Protein AF-A0A662VHN7-F1 (afdb_monomer)

Sequence (216 aa):
MPGHKLVLVGGIVLLIVSLVLYVYLSYIDLPYKDVPDDMVSWFHLHVIDYLRSGGDPHNDTYLRLIDGRNLYLSPILIDLVVLTLNVSPWYLVLFMGIMYILLVFVSTFFVSRNWIVAGLASVLFSTTPAFIYWFKYNVFGAYIGQALWLALFIIMGIGFSRKNNILVIVSALVFSVLWIMWPGSWILMVLYSIYLSALCYKGTIFKEALIAGTLL

Solvent-accessible surface area (backbone atoms only — not comparable to full-atom values): 11353 Å² total; per-residue (Å²): 122,74,66,64,53,53,41,46,51,50,8,52,52,32,40,52,50,16,53,52,48,30,49,39,55,25,66,66,67,47,88,63,72,85,58,80,87,43,78,60,27,52,52,40,52,48,54,40,54,41,51,73,72,68,50,54,58,71,50,32,41,88,84,27,77,86,82,32,36,48,47,82,82,46,55,45,54,60,40,51,48,31,60,74,68,69,52,62,63,60,59,51,28,49,50,35,43,53,50,29,45,53,41,48,26,53,53,39,26,72,73,69,74,32,44,46,61,9,9,51,52,19,34,56,50,41,67,30,66,71,53,34,61,59,36,17,64,75,40,42,52,38,71,52,54,56,38,53,56,51,52,32,53,50,40,31,52,52,12,55,77,67,70,32,61,67,37,32,52,51,23,32,52,51,46,53,52,40,40,53,25,24,74,77,48,58,57,55,50,53,56,48,52,53,51,51,50,52,28,54,76,69,70,66,66,53,71,57,58,54,52,41,70,75,62,97

Radius of gyration: 20.13 Å; Cα contacts (8 Å, |Δi|>4): 268; chains: 1; bounding box: 51×41×57 Å

pLDDT: mean 89.71, std 9.25, range [50.06, 98.19]

Structure (mmCIF, N/CA/C/O backbone):
data_AF-A0A662VHN7-F1
#
_entry.id   AF-A0A662VHN7-F1
#
loop_
_atom_site.group_PDB
_atom_site.id
_atom_site.type_symbol
_atom_site.label_atom_id
_atom_site.label_alt_id
_atom_site.label_comp_id
_atom_site.label_asym_id
_atom_site.label_entity_id
_atom_site.label_seq_id
_atom_site.pdbx_PDB_ins_code
_atom_site.Cartn_x
_atom_site.Cartn_y
_atom_site.Cartn_z
_atom_site.occupancy
_atom_site.B_iso_or_equiv
_atom_site.auth_seq_id
_atom_site.auth_comp_id
_atom_site.auth_asym_id
_atom_site.auth_atom_id
_atom_site.pdbx_PDB_model_num
ATOM 1 N N . MET A 1 1 ? -8.898 22.851 27.906 1.00 50.47 1 MET A N 1
ATOM 2 C CA . MET A 1 1 ? -8.059 21.895 28.663 1.00 50.47 1 MET A CA 1
ATOM 3 C C . MET A 1 1 ? -6.692 21.753 27.986 1.00 50.47 1 MET A C 1
ATOM 5 O O . MET A 1 1 ? -6.655 21.330 26.835 1.00 50.47 1 MET A O 1
ATOM 9 N N . PRO A 1 2 ? -5.586 22.148 28.638 1.00 58.00 2 PRO A N 1
ATOM 10 C CA . PRO A 1 2 ? -4.237 22.167 28.048 1.00 58.00 2 PRO A CA 1
ATOM 11 C C . PRO A 1 2 ? -3.633 20.773 27.767 1.00 58.00 2 PRO A C 1
ATOM 13 O O . PRO A 1 2 ? -2.854 20.636 26.828 1.00 58.00 2 PRO A O 1
ATOM 16 N N . GLY A 1 3 ? -4.053 19.722 28.486 1.00 65.44 3 GLY A N 1
ATOM 17 C CA . GLY A 1 3 ? -3.526 18.356 28.312 1.00 65.44 3 GLY A CA 1
ATOM 18 C C . GLY A 1 3 ? -3.811 17.722 26.943 1.00 65.44 3 GLY A C 1
ATOM 19 O O . GLY A 1 3 ? -2.937 17.085 26.365 1.00 65.44 3 GLY A O 1
ATOM 20 N N . HIS A 1 4 ? -4.988 17.971 26.357 1.00 75.12 4 HIS A N 1
ATOM 21 C CA . HIS A 1 4 ? -5.322 17.457 25.020 1.00 75.12 4 HIS A CA 1
ATOM 22 C C . HIS A 1 4 ? -4.441 18.051 23.913 1.00 75.12 4 HIS A C 1
ATOM 24 O O . HIS A 1 4 ? -4.115 17.359 22.950 1.00 75.12 4 HIS A O 1
ATOM 30 N N . LYS A 1 5 ? -4.035 19.320 24.056 1.00 82.00 5 LYS A N 1
ATOM 31 C CA . LYS A 1 5 ? -3.156 19.981 23.085 1.00 82.00 5 LYS A CA 1
ATOM 32 C C . LYS A 1 5 ? -1.747 19.393 23.127 1.00 82.00 5 LYS A C 1
ATOM 34 O O . LYS A 1 5 ? -1.177 19.147 22.074 1.00 82.00 5 LYS A O 1
ATOM 39 N N . LEU A 1 6 ? -1.221 19.109 24.319 1.00 85.12 6 LEU A N 1
ATOM 40 C CA . LEU A 1 6 ? 0.097 18.487 24.484 1.00 85.12 6 LEU A CA 1
ATOM 41 C C . LEU A 1 6 ? 0.148 17.074 23.889 1.00 85.12 6 LEU A C 1
ATOM 43 O O . LEU A 1 6 ? 1.096 16.749 23.181 1.00 85.12 6 LEU A O 1
ATOM 47 N N . VAL A 1 7 ? -0.891 16.262 24.112 1.00 89.56 7 VAL A N 1
ATOM 48 C CA . VAL A 1 7 ? -0.985 14.900 23.552 1.00 89.56 7 VAL A CA 1
ATOM 49 C C . VAL A 1 7 ? -1.039 14.927 22.023 1.00 89.56 7 VAL A C 1
ATOM 51 O O . VAL A 1 7 ? -0.338 14.153 21.373 1.00 89.56 7 VAL A O 1
ATOM 54 N N . LEU A 1 8 ? -1.824 15.841 21.446 1.00 92.19 8 LEU A N 1
ATOM 55 C CA . LEU A 1 8 ? -1.883 16.045 19.998 1.00 92.19 8 LEU A CA 1
ATOM 56 C C . LEU A 1 8 ? -0.517 16.457 19.434 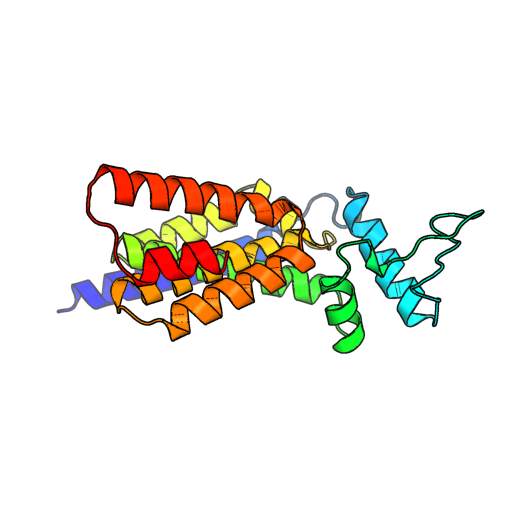1.00 92.19 8 LEU A C 1
ATOM 58 O O . LEU A 1 8 ? -0.015 15.807 18.521 1.00 92.19 8 LEU A O 1
ATOM 62 N N . VAL A 1 9 ? 0.089 17.513 19.987 1.00 94.12 9 VAL A N 1
ATOM 63 C CA . VAL A 1 9 ? 1.382 18.036 19.518 1.00 94.12 9 VAL A CA 1
ATOM 64 C C . VAL A 1 9 ? 2.461 16.961 19.616 1.00 94.12 9 VAL A C 1
ATOM 66 O O . VAL A 1 9 ? 3.170 16.735 18.642 1.00 94.12 9 VAL A O 1
ATOM 69 N N . GLY A 1 10 ? 2.539 16.244 20.741 1.00 93.62 10 GLY A N 1
ATOM 70 C CA . GLY A 1 10 ? 3.488 15.146 20.921 1.00 93.62 10 GLY A CA 1
ATOM 71 C C . GLY A 1 10 ? 3.320 14.041 19.875 1.00 93.62 10 GLY A C 1
ATOM 72 O O . GLY A 1 10 ? 4.304 13.602 19.286 1.00 93.62 10 GLY A O 1
ATOM 73 N N . GLY A 1 11 ? 2.081 13.640 19.578 1.00 94.75 11 GLY A N 1
ATOM 74 C CA . GLY A 1 11 ? 1.801 12.652 18.534 1.00 94.75 11 GLY A CA 1
ATOM 75 C C . GLY A 1 11 ? 2.229 13.100 17.134 1.00 94.75 11 GLY A C 1
ATOM 76 O O . GLY A 1 11 ? 2.841 12.325 16.404 1.00 94.75 11 GLY A O 1
ATOM 77 N N . ILE A 1 12 ? 1.961 14.358 16.770 1.00 96.62 12 ILE A N 1
ATOM 78 C CA . ILE A 1 12 ? 2.369 14.918 15.472 1.00 96.62 12 ILE A CA 1
ATOM 79 C C . ILE A 1 12 ? 3.892 15.045 15.368 1.00 96.62 12 ILE A C 1
ATOM 81 O O . ILE A 1 12 ? 4.457 14.714 14.329 1.00 96.62 12 ILE A O 1
ATOM 85 N N . VAL A 1 13 ? 4.572 15.466 16.437 1.00 97.75 13 VAL A N 1
ATOM 86 C CA . VAL A 1 13 ? 6.042 15.512 16.468 1.00 97.75 13 VAL A CA 1
ATOM 87 C C . VAL A 1 13 ? 6.626 14.119 16.233 1.00 97.75 13 VAL A C 1
ATOM 89 O O . VAL A 1 13 ? 7.518 13.971 15.404 1.00 97.75 13 VAL A O 1
ATOM 92 N N . LEU A 1 14 ? 6.087 13.085 16.885 1.00 97.94 14 LEU A N 1
ATOM 93 C CA . LEU A 1 14 ? 6.521 11.701 16.673 1.00 97.94 14 LEU A CA 1
ATOM 94 C C . LEU A 1 14 ? 6.266 11.212 15.240 1.00 97.94 14 LEU A C 1
ATOM 96 O O . LEU A 1 14 ? 7.105 10.510 14.683 1.00 97.94 14 LEU A O 1
ATOM 100 N N . LEU A 1 15 ? 5.152 11.610 14.618 1.00 98.19 15 LEU A N 1
ATOM 101 C CA . LEU A 1 15 ? 4.895 11.314 13.207 1.00 98.19 15 LEU A CA 1
ATOM 102 C C . LEU A 1 15 ? 5.944 11.960 12.292 1.00 98.19 15 LEU A C 1
ATOM 104 O O . LEU A 1 15 ? 6.471 11.299 11.401 1.00 98.19 15 LEU A O 1
ATOM 108 N N . ILE A 1 16 ? 6.288 13.229 12.526 1.00 98.06 16 ILE A N 1
ATOM 109 C CA . ILE A 1 16 ? 7.336 13.918 11.761 1.00 98.06 16 ILE A CA 1
ATOM 110 C C . ILE A 1 16 ? 8.681 13.207 11.948 1.00 98.06 16 ILE A C 1
ATOM 112 O O . ILE A 1 16 ? 9.368 12.940 10.966 1.00 98.06 16 ILE A O 1
ATOM 116 N N . VAL A 1 17 ? 9.031 12.839 13.185 1.00 97.94 17 VAL A N 1
ATOM 117 C CA . VAL A 1 17 ? 10.248 12.067 13.484 1.00 97.94 17 VAL A CA 1
ATOM 118 C C . VAL A 1 17 ? 10.257 10.737 12.728 1.00 97.94 17 VAL A C 1
ATOM 120 O O . VAL A 1 17 ? 11.274 10.396 12.136 1.00 97.94 17 VAL A O 1
ATOM 123 N N . SER A 1 18 ? 9.137 10.014 12.686 1.00 97.88 18 SER A N 1
ATOM 124 C CA . SER A 1 18 ? 9.005 8.762 11.930 1.00 97.88 18 SER A CA 1
ATOM 125 C C . SER A 1 18 ? 9.272 8.948 10.432 1.00 97.88 18 SER A C 1
ATOM 127 O O . SER A 1 18 ? 10.039 8.187 9.844 1.00 97.88 18 SER A O 1
ATOM 129 N N . LEU A 1 19 ? 8.708 9.994 9.819 1.00 97.88 19 LEU A N 1
ATOM 130 C CA . LEU A 1 19 ? 8.947 10.305 8.407 1.00 97.88 19 LEU A CA 1
ATOM 131 C C . LEU A 1 19 ? 10.416 10.659 8.141 1.00 97.88 19 LEU A C 1
ATOM 133 O O . LEU A 1 19 ? 10.996 10.178 7.169 1.00 97.88 19 LEU A O 1
ATOM 137 N N . VAL A 1 20 ? 11.030 11.460 9.016 1.00 97.00 20 VAL A N 1
ATOM 138 C CA . VAL A 1 20 ? 12.452 11.822 8.914 1.00 97.00 20 VAL A CA 1
ATOM 139 C C . VAL A 1 20 ? 13.342 10.589 9.066 1.00 97.00 20 VAL A C 1
ATOM 141 O O . VAL A 1 20 ? 14.256 10.408 8.265 1.00 97.00 20 VAL A O 1
ATOM 144 N N . LEU A 1 21 ? 13.063 9.719 10.042 1.00 95.19 21 LEU A N 1
ATOM 145 C CA . LEU A 1 21 ? 13.797 8.469 10.246 1.00 95.19 21 LEU A CA 1
ATOM 146 C C . LEU A 1 21 ? 13.686 7.547 9.036 1.00 95.19 21 LEU A C 1
ATOM 148 O O . LEU A 1 21 ? 14.702 7.027 8.588 1.00 95.19 21 LEU A O 1
ATOM 152 N N . TYR A 1 22 ? 12.488 7.381 8.473 1.00 95.31 22 TYR A N 1
ATOM 153 C CA . TYR A 1 22 ? 12.298 6.592 7.258 1.00 95.31 22 TYR A CA 1
ATOM 154 C C . TYR A 1 22 ? 13.156 7.117 6.105 1.00 95.31 22 TYR A C 1
ATOM 156 O O . TYR A 1 22 ? 13.899 6.340 5.507 1.00 95.31 22 TYR A O 1
ATOM 164 N N . VAL A 1 23 ? 13.101 8.422 5.818 1.00 94.19 23 VAL A N 1
ATOM 165 C CA . VAL A 1 23 ? 13.902 9.029 4.744 1.00 94.19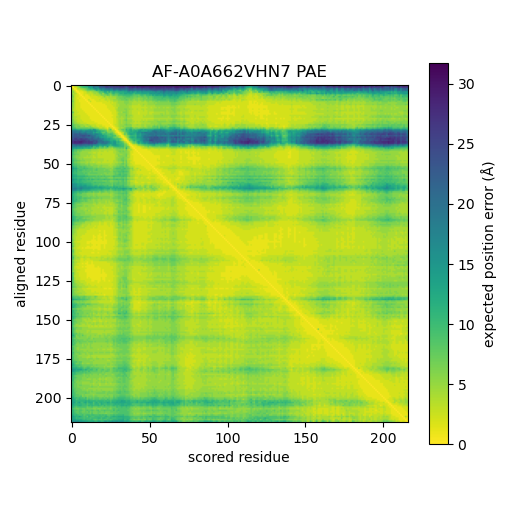 23 VAL A CA 1
ATOM 166 C C . VAL A 1 23 ? 15.394 8.862 5.024 1.00 94.19 23 VAL A C 1
ATOM 168 O O . VAL A 1 23 ? 16.152 8.495 4.130 1.00 94.19 23 VAL A O 1
ATOM 171 N N . TYR A 1 24 ? 15.823 9.078 6.266 1.00 92.62 24 TYR A N 1
ATOM 172 C CA . TYR A 1 24 ? 17.219 8.919 6.646 1.00 92.62 24 TYR A CA 1
ATOM 173 C C . TYR A 1 24 ? 17.700 7.477 6.433 1.00 92.62 24 TYR A C 1
ATOM 175 O O . TYR A 1 24 ? 18.645 7.253 5.683 1.00 92.62 24 TYR A O 1
ATOM 183 N N . LEU A 1 25 ? 17.004 6.494 7.002 1.00 89.69 25 LEU A N 1
ATOM 184 C CA . LEU A 1 25 ? 17.399 5.083 6.952 1.00 89.69 25 LEU A CA 1
ATOM 185 C C . LEU A 1 25 ? 17.227 4.455 5.562 1.00 89.69 25 LEU A C 1
ATOM 187 O O . LEU A 1 25 ? 17.998 3.584 5.184 1.00 89.69 25 LEU A O 1
ATOM 191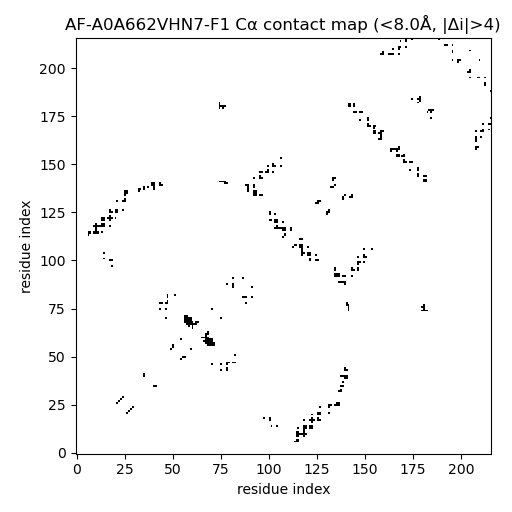 N N . SER A 1 26 ? 16.229 4.892 4.792 1.00 86.69 26 SER A N 1
ATOM 192 C CA . SER A 1 26 ? 15.845 4.257 3.520 1.00 86.69 26 SER A CA 1
ATOM 193 C C . SER A 1 26 ? 16.357 5.002 2.285 1.00 86.69 26 SER A C 1
ATOM 195 O O . SER A 1 26 ? 16.152 4.528 1.168 1.00 86.69 26 SER A O 1
ATOM 197 N N . TYR A 1 27 ? 16.996 6.169 2.450 1.00 84.75 27 TYR A N 1
ATOM 198 C CA . TYR A 1 27 ? 17.521 6.968 1.332 1.00 84.75 27 TYR A CA 1
ATOM 199 C C . TYR A 1 27 ? 18.853 7.670 1.617 1.00 84.75 27 TYR A C 1
ATOM 201 O O . TYR A 1 27 ? 19.541 8.027 0.661 1.00 84.75 27 TYR A O 1
ATOM 209 N N . ILE A 1 28 ? 19.257 7.889 2.872 1.00 83.31 28 ILE A N 1
ATOM 210 C CA . ILE A 1 28 ? 20.511 8.591 3.202 1.00 83.31 28 ILE A CA 1
ATOM 211 C C . ILE A 1 28 ? 21.569 7.589 3.673 1.00 83.31 28 ILE A C 1
ATOM 213 O O . ILE A 1 28 ? 22.592 7.454 3.004 1.00 83.31 28 ILE A O 1
ATOM 217 N N . ASP A 1 29 ? 21.281 6.852 4.742 1.00 79.81 29 ASP A N 1
ATOM 218 C CA . ASP A 1 29 ? 22.186 5.941 5.453 1.00 79.81 29 ASP A CA 1
ATOM 219 C C . ASP A 1 29 ? 21.996 4.479 5.018 1.00 79.81 29 ASP A C 1
ATOM 221 O O . ASP A 1 29 ? 21.768 3.575 5.818 1.00 79.81 29 ASP A O 1
ATOM 225 N N . LEU A 1 30 ? 22.023 4.258 3.702 1.00 68.38 30 LEU A N 1
ATOM 226 C CA . LEU A 1 30 ? 21.906 2.929 3.111 1.00 68.38 30 LEU A CA 1
ATOM 227 C C . LEU A 1 30 ? 23.290 2.367 2.798 1.00 68.38 30 LEU A C 1
ATOM 229 O O . LEU A 1 30 ? 23.896 2.786 1.803 1.00 68.38 30 LEU A O 1
ATOM 233 N N . PRO A 1 31 ? 23.784 1.385 3.571 1.00 55.19 31 PRO A N 1
ATOM 234 C CA . PRO A 1 31 ? 24.877 0.565 3.086 1.00 55.19 31 PRO A CA 1
ATOM 235 C C . PRO A 1 31 ? 24.395 -0.143 1.809 1.00 55.19 31 PRO A C 1
ATOM 237 O O . PRO A 1 31 ? 23.306 -0.717 1.784 1.00 55.19 31 PRO A O 1
ATOM 240 N N . TYR A 1 32 ? 25.194 -0.073 0.739 1.00 56.34 32 TYR A N 1
ATOM 241 C CA . TYR A 1 32 ? 24.921 -0.711 -0.560 1.00 56.34 32 TYR A CA 1
ATOM 242 C C . TYR A 1 32 ? 23.779 -0.101 -1.398 1.00 56.34 32 TYR A C 1
ATOM 244 O O . TYR A 1 32 ? 23.038 -0.830 -2.057 1.00 56.34 32 TYR A O 1
ATOM 252 N N . LYS A 1 33 ? 23.676 1.238 -1.456 1.00 58.62 33 LYS A N 1
ATOM 253 C CA . LYS A 1 33 ? 22.800 1.956 -2.417 1.00 58.62 33 LYS A CA 1
ATOM 254 C C . LYS A 1 33 ? 22.891 1.453 -3.865 1.00 58.62 33 LYS A C 1
ATOM 256 O O . LYS A 1 33 ? 21.908 1.548 -4.597 1.00 58.62 33 LYS A O 1
ATOM 261 N N . ASP A 1 34 ? 24.043 0.910 -4.248 1.00 53.56 34 ASP A N 1
ATOM 262 C CA . ASP A 1 34 ? 24.357 0.521 -5.624 1.00 53.56 34 ASP A CA 1
ATOM 263 C C . ASP A 1 34 ? 24.235 -0.989 -5.890 1.00 53.56 34 ASP A C 1
ATOM 265 O O . ASP A 1 34 ? 24.567 -1.439 -6.984 1.00 53.56 34 ASP A O 1
ATOM 269 N N . VAL A 1 35 ? 23.766 -1.787 -4.921 1.00 51.34 35 VAL A N 1
ATOM 270 C CA . VAL A 1 35 ? 23.542 -3.230 -5.116 1.00 51.34 35 VAL A CA 1
ATOM 271 C C . VAL A 1 35 ? 22.043 -3.478 -5.324 1.00 51.34 35 VAL A C 1
ATOM 273 O O . VAL A 1 35 ? 21.287 -3.466 -4.346 1.00 51.34 35 VAL A O 1
ATOM 276 N N . PRO A 1 36 ? 21.576 -3.670 -6.575 1.00 52.09 36 PRO A N 1
ATOM 277 C CA . PRO A 1 36 ? 20.221 -4.132 -6.849 1.00 52.09 36 PRO A CA 1
ATOM 278 C C . PRO A 1 36 ? 20.110 -5.596 -6.412 1.00 52.09 36 PRO A C 1
ATOM 280 O O . PRO A 1 36 ? 20.385 -6.516 -7.174 1.00 52.09 36 PRO A O 1
ATOM 283 N N . ASP A 1 37 ? 19.755 -5.806 -5.150 1.00 50.06 37 ASP A N 1
ATOM 284 C CA . ASP A 1 37 ? 19.722 -7.131 -4.520 1.00 50.06 37 ASP A CA 1
ATOM 285 C C . ASP A 1 37 ? 18.378 -7.857 -4.717 1.00 50.06 37 ASP A C 1
ATOM 287 O O . ASP A 1 37 ? 18.007 -8.717 -3.923 1.00 50.06 37 ASP A O 1
ATOM 291 N N . ASP A 1 38 ? 17.597 -7.490 -5.741 1.00 60.78 38 ASP A N 1
ATOM 292 C CA . ASP A 1 38 ? 16.313 -8.146 -5.977 1.00 60.78 38 ASP A CA 1
ATOM 293 C C . ASP A 1 38 ? 16.007 -8.364 -7.465 1.00 60.78 38 ASP A C 1
ATOM 295 O O . ASP A 1 38 ? 15.837 -7.426 -8.253 1.00 60.78 38 ASP A O 1
ATOM 299 N N . MET A 1 39 ? 15.875 -9.646 -7.828 1.00 63.78 39 MET A N 1
ATOM 300 C CA . MET A 1 39 ? 15.374 -10.111 -9.125 1.00 63.78 39 MET A CA 1
ATOM 301 C C . MET A 1 39 ? 14.013 -9.489 -9.469 1.00 63.78 39 MET A C 1
ATOM 303 O O . MET A 1 39 ? 13.697 -9.303 -10.646 1.00 63.78 39 MET A O 1
ATOM 307 N N . VAL A 1 40 ? 13.210 -9.144 -8.455 1.00 70.44 40 VAL A N 1
ATOM 308 C CA . VAL A 1 40 ? 11.896 -8.519 -8.635 1.00 70.44 40 VAL A CA 1
ATOM 309 C C . VAL A 1 40 ? 12.032 -7.100 -9.184 1.00 70.44 40 VAL A C 1
ATOM 311 O O . VAL A 1 40 ? 11.358 -6.760 -10.156 1.00 70.44 40 VAL A O 1
ATOM 314 N N . SER A 1 41 ? 12.937 -6.288 -8.629 1.00 86.62 41 SER A N 1
ATOM 315 C CA . SER A 1 41 ? 13.149 -4.915 -9.110 1.00 86.62 41 SER A CA 1
ATOM 316 C C . SER A 1 41 ? 13.671 -4.880 -10.537 1.00 86.62 41 SER A C 1
ATOM 318 O O . SER A 1 41 ? 13.212 -4.068 -11.339 1.00 86.62 41 SER A O 1
ATOM 320 N N . TRP A 1 42 ? 14.563 -5.807 -10.889 1.00 89.00 42 TRP A N 1
ATOM 321 C CA . TRP A 1 42 ? 15.049 -5.934 -12.259 1.00 89.00 42 TRP A CA 1
ATOM 322 C C . TRP A 1 42 ? 13.915 -6.183 -13.262 1.00 89.00 42 TRP A C 1
ATOM 324 O O . TRP A 1 42 ? 13.853 -5.501 -14.281 1.00 89.00 42 TRP A O 1
ATOM 334 N N . PHE A 1 43 ? 12.994 -7.108 -12.963 1.00 91.50 43 PHE A N 1
ATOM 335 C CA . PHE A 1 43 ? 11.875 -7.413 -13.859 1.00 91.50 43 PHE A CA 1
ATOM 336 C C . PHE A 1 43 ? 11.006 -6.178 -14.120 1.00 91.50 43 PHE A C 1
ATOM 338 O O . PHE A 1 43 ? 10.698 -5.874 -15.270 1.00 91.50 43 PHE A O 1
ATOM 345 N N . HIS A 1 44 ? 10.641 -5.444 -13.070 1.00 93.19 44 HIS A N 1
ATOM 346 C CA . HIS A 1 44 ? 9.787 -4.265 -13.202 1.00 93.19 44 HIS A CA 1
ATOM 347 C C . HIS A 1 44 ? 10.485 -3.107 -13.930 1.00 93.19 44 HIS A C 1
ATOM 349 O O . HIS A 1 44 ? 9.870 -2.439 -14.760 1.00 93.19 44 HIS A O 1
ATOM 355 N N . LEU A 1 45 ? 11.783 -2.897 -13.688 1.00 92.56 45 LEU A N 1
ATOM 356 C CA . LEU A 1 45 ? 12.574 -1.926 -14.451 1.00 92.56 45 LEU A CA 1
ATOM 357 C C . LEU A 1 45 ? 12.681 -2.318 -15.930 1.00 92.56 45 LEU A C 1
ATOM 359 O O . LEU A 1 45 ? 12.480 -1.469 -16.794 1.00 92.56 45 LEU A O 1
ATOM 363 N N . HIS A 1 46 ? 12.909 -3.603 -16.223 1.00 93.50 46 HIS A N 1
ATOM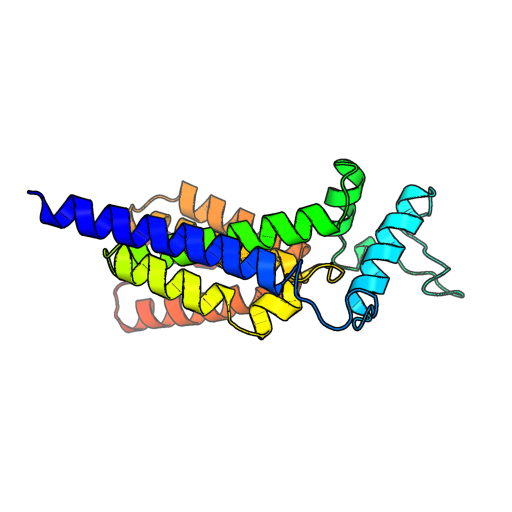 364 C CA . HIS A 1 46 ? 12.912 -4.128 -17.590 1.00 93.50 46 HIS A CA 1
ATOM 365 C C . HIS A 1 46 ? 11.580 -3.862 -18.294 1.00 93.50 46 HIS A C 1
ATOM 367 O O . HIS A 1 46 ? 11.582 -3.333 -19.398 1.00 93.50 46 HIS A O 1
ATOM 373 N N . VAL A 1 47 ? 10.441 -4.153 -17.654 1.00 94.69 47 VAL A N 1
ATOM 374 C CA . VAL A 1 47 ? 9.107 -3.876 -18.220 1.00 94.69 47 VAL A CA 1
ATOM 375 C C . VAL A 1 47 ? 8.946 -2.392 -18.555 1.00 94.69 47 VAL A C 1
ATOM 377 O O . VAL A 1 47 ? 8.466 -2.057 -19.639 1.00 94.69 47 VAL A O 1
ATOM 380 N N . ILE A 1 48 ? 9.366 -1.498 -17.657 1.00 94.88 48 ILE A N 1
ATOM 381 C CA . ILE A 1 48 ? 9.306 -0.050 -17.887 1.00 94.88 48 ILE A CA 1
ATOM 382 C C . ILE A 1 48 ? 10.157 0.334 -19.102 1.00 94.88 48 ILE A C 1
ATOM 384 O O . ILE A 1 48 ? 9.661 0.994 -20.014 1.00 94.88 48 ILE A O 1
ATOM 388 N N . ASP A 1 49 ? 11.417 -0.084 -19.158 1.00 94.25 49 ASP A N 1
ATOM 389 C CA . ASP A 1 49 ? 12.321 0.309 -20.242 1.00 94.25 49 ASP A CA 1
ATOM 390 C C . ASP A 1 49 ? 11.935 -0.327 -21.588 1.00 94.25 49 ASP A C 1
ATOM 392 O O . ASP A 1 49 ? 11.974 0.333 -22.633 1.00 94.25 49 ASP A O 1
ATOM 396 N N . TYR A 1 50 ? 11.475 -1.578 -21.568 1.00 95.50 50 TYR A N 1
ATOM 397 C CA . TYR A 1 50 ? 10.982 -2.296 -22.739 1.00 95.50 50 TYR A CA 1
ATOM 398 C C . TYR A 1 50 ? 9.746 -1.619 -23.343 1.00 95.50 50 TYR A C 1
ATOM 400 O O . TYR A 1 50 ? 9.715 -1.325 -24.536 1.00 95.50 50 TYR A O 1
ATOM 408 N N . LEU A 1 51 ? 8.746 -1.279 -22.528 1.00 95.25 51 LEU A N 1
ATOM 409 C CA . LEU A 1 51 ? 7.544 -0.607 -23.028 1.00 95.25 51 LEU A CA 1
ATOM 410 C C . LEU A 1 51 ? 7.817 0.847 -23.425 1.00 95.25 51 LEU A C 1
ATOM 412 O O . LEU A 1 51 ? 7.272 1.326 -24.418 1.00 95.25 51 LEU A O 1
ATOM 416 N N . ARG A 1 52 ? 8.702 1.550 -22.707 1.00 94.81 52 ARG A N 1
ATOM 417 C CA . ARG A 1 52 ? 9.120 2.915 -23.066 1.00 94.81 52 ARG A CA 1
ATOM 418 C C . ARG A 1 52 ? 9.841 2.963 -24.415 1.00 94.81 52 ARG A C 1
ATOM 420 O O . ARG A 1 52 ? 9.712 3.953 -25.129 1.00 94.81 52 ARG A O 1
ATOM 427 N N . SER A 1 53 ? 10.577 1.911 -24.766 1.00 94.06 53 SER A N 1
ATOM 428 C CA . SER A 1 53 ? 11.257 1.782 -26.062 1.00 94.06 53 SER A CA 1
ATOM 429 C C . SER A 1 53 ? 10.352 1.281 -27.197 1.00 94.06 53 SER A C 1
ATOM 431 O O . SER A 1 53 ? 10.822 1.137 -28.324 1.00 94.06 53 SER A O 1
ATOM 433 N N . GLY A 1 54 ? 9.053 1.080 -26.942 1.00 93.81 54 GLY A N 1
ATOM 434 C CA . GLY A 1 54 ? 8.081 0.643 -27.947 1.00 93.81 54 GLY A CA 1
ATOM 435 C C . GLY A 1 54 ? 8.002 -0.875 -28.129 1.00 93.81 54 GLY A C 1
ATOM 436 O O . GLY A 1 54 ? 7.550 -1.332 -29.177 1.00 93.81 54 GLY A O 1
ATOM 437 N N . GLY A 1 55 ? 8.452 -1.652 -27.139 1.00 93.19 55 GLY A N 1
ATOM 438 C CA . GLY A 1 55 ? 8.319 -3.107 -27.121 1.00 93.19 55 GLY A CA 1
ATOM 439 C C . GLY A 1 55 ? 6.861 -3.583 -27.124 1.00 93.19 55 GLY A C 1
ATOM 440 O O . GLY A 1 55 ? 5.963 -2.886 -26.649 1.00 93.19 55 GLY A O 1
ATOM 441 N N . ASP A 1 56 ? 6.627 -4.787 -27.651 1.00 93.19 56 ASP A N 1
ATOM 442 C CA . ASP A 1 56 ? 5.298 -5.399 -27.713 1.00 93.19 56 ASP A CA 1
ATOM 443 C C . ASP A 1 56 ? 4.951 -6.073 -26.371 1.00 93.19 56 ASP A C 1
ATOM 445 O O . ASP A 1 56 ? 5.539 -7.106 -26.034 1.00 93.19 56 ASP A O 1
ATOM 449 N N . PRO A 1 57 ? 3.976 -5.556 -25.596 1.00 92.44 57 PRO A N 1
ATOM 450 C CA . PRO A 1 57 ? 3.606 -6.136 -24.306 1.00 92.44 57 PRO A CA 1
ATOM 451 C C . PRO A 1 57 ? 3.054 -7.565 -24.407 1.00 92.44 57 PRO A C 1
ATOM 453 O O . PRO A 1 57 ? 3.012 -8.273 -23.398 1.00 92.44 57 PRO A O 1
ATOM 456 N N . HIS A 1 58 ? 2.617 -8.010 -25.587 1.00 94.12 58 HIS A N 1
ATOM 457 C CA . HIS A 1 58 ? 2.101 -9.359 -25.790 1.00 94.12 58 HIS A CA 1
ATOM 458 C C . HIS A 1 58 ? 3.200 -10.394 -26.043 1.00 94.12 58 HIS A C 1
ATOM 460 O O . HIS A 1 58 ? 2.939 -11.585 -25.861 1.00 94.12 58 HIS A O 1
ATOM 466 N N . ASN A 1 59 ? 4.403 -9.964 -26.432 1.00 93.31 59 ASN A N 1
ATOM 467 C CA . ASN A 1 59 ? 5.440 -10.850 -26.946 1.00 93.31 59 ASN A CA 1
ATOM 468 C C . ASN A 1 59 ? 6.861 -10.355 -26.618 1.00 93.31 59 ASN A C 1
ATOM 470 O O . ASN A 1 59 ? 7.664 -10.064 -27.506 1.00 93.31 59 ASN A O 1
ATOM 474 N N . ASP A 1 60 ? 7.196 -10.284 -25.329 1.00 92.94 60 ASP A N 1
ATOM 475 C CA . ASP A 1 60 ? 8.546 -9.927 -24.896 1.00 92.94 60 ASP A CA 1
ATOM 476 C C . ASP A 1 60 ? 9.520 -11.103 -25.090 1.00 92.94 60 ASP A C 1
ATOM 478 O O . ASP A 1 60 ? 9.590 -12.035 -24.279 1.00 92.94 60 ASP A O 1
ATOM 482 N N . THR A 1 61 ? 10.295 -11.045 -26.172 1.00 90.81 61 THR A N 1
ATOM 483 C CA . THR A 1 61 ? 11.300 -12.057 -26.513 1.00 90.81 61 THR A CA 1
ATOM 484 C C . THR A 1 61 ? 12.607 -11.930 -25.727 1.00 90.81 61 THR A C 1
ATOM 486 O O . THR A 1 61 ? 13.415 -12.858 -25.751 1.00 90.81 61 THR A O 1
ATOM 489 N N . TYR A 1 62 ? 12.837 -10.821 -25.012 1.00 90.19 62 TYR A N 1
ATOM 490 C CA . TYR A 1 62 ? 14.011 -10.663 -24.143 1.00 90.19 62 TYR A CA 1
ATOM 491 C C . TYR A 1 62 ? 13.879 -11.508 -22.878 1.00 90.19 62 TYR A C 1
ATOM 493 O O . TYR A 1 62 ? 14.866 -12.058 -22.393 1.00 90.19 62 TYR A O 1
ATOM 501 N N . LEU A 1 63 ? 12.654 -11.652 -22.367 1.00 88.75 63 LEU A N 1
ATOM 502 C CA . LEU A 1 63 ? 12.367 -12.523 -21.228 1.00 88.75 63 LEU A CA 1
ATOM 503 C C . LEU A 1 63 ? 12.191 -13.992 -21.629 1.00 88.75 63 LEU A C 1
ATOM 505 O O . LEU A 1 63 ? 12.451 -14.875 -20.810 1.00 88.75 63 LEU A O 1
ATOM 509 N N . ARG A 1 64 ? 11.736 -14.266 -22.860 1.00 88.88 64 ARG A N 1
ATOM 510 C CA . ARG A 1 64 ? 11.584 -15.623 -23.411 1.00 88.88 64 ARG A CA 1
ATOM 511 C C . ARG A 1 64 ? 11.792 -15.650 -24.921 1.00 88.88 64 ARG A C 1
ATOM 513 O O . ARG A 1 64 ? 10.921 -15.252 -25.678 1.00 88.88 64 ARG A O 1
ATOM 520 N N . LEU A 1 65 ? 12.921 -16.194 -25.363 1.00 88.81 65 LEU A N 1
ATOM 521 C CA . LEU A 1 65 ? 13.329 -16.121 -26.769 1.00 88.81 65 LEU A CA 1
ATOM 522 C C . LEU A 1 65 ? 12.399 -16.860 -27.753 1.00 88.81 65 LEU A C 1
ATOM 524 O O . LEU A 1 65 ? 12.246 -16.410 -28.882 1.00 88.81 65 LEU A O 1
ATOM 528 N N . ILE A 1 66 ? 11.831 -18.006 -27.358 1.00 88.19 66 ILE A N 1
ATOM 529 C CA . ILE A 1 66 ? 11.150 -18.929 -28.289 1.00 88.19 66 ILE A CA 1
ATOM 530 C C . ILE A 1 66 ? 9.663 -18.593 -28.445 1.00 88.19 66 ILE A C 1
ATOM 532 O O . ILE A 1 66 ? 9.153 -18.549 -29.560 1.00 88.19 66 ILE A O 1
ATOM 536 N N . ASP A 1 67 ? 8.969 -18.398 -27.330 1.00 89.56 67 ASP A N 1
ATOM 537 C CA . ASP A 1 67 ? 7.518 -18.210 -27.251 1.00 89.56 67 ASP A CA 1
ATOM 538 C C . ASP A 1 67 ? 7.115 -16.783 -26.861 1.00 89.56 67 ASP A C 1
ATOM 540 O O . ASP A 1 67 ? 5.931 -16.453 -26.901 1.00 89.56 67 ASP A O 1
ATOM 544 N N . GLY A 1 68 ? 8.090 -15.949 -26.486 1.00 89.12 68 GLY A N 1
ATOM 545 C CA . GLY A 1 68 ? 7.842 -14.639 -25.908 1.00 89.12 68 GLY A CA 1
ATOM 546 C C . GLY A 1 68 ? 7.154 -14.704 -24.552 1.00 89.12 68 GLY A C 1
ATOM 547 O O . GLY A 1 68 ? 6.657 -15.733 -24.087 1.00 89.12 68 GLY A O 1
ATOM 548 N N . ARG A 1 69 ? 7.136 -13.569 -23.860 1.00 91.94 69 ARG A N 1
ATOM 549 C CA . ARG A 1 69 ? 6.374 -13.414 -22.626 1.00 91.94 69 ARG A CA 1
ATOM 550 C C . ARG A 1 69 ? 5.304 -12.351 -22.807 1.00 91.94 69 ARG A C 1
ATOM 552 O O . ARG A 1 69 ? 5.611 -11.190 -23.044 1.00 91.94 69 ARG A O 1
ATOM 559 N N . ASN A 1 70 ? 4.051 -12.740 -22.594 1.00 93.94 70 ASN A N 1
ATOM 560 C CA . ASN A 1 70 ? 2.967 -11.780 -22.442 1.00 93.94 70 ASN A CA 1
ATOM 561 C C . ASN A 1 70 ? 3.076 -11.104 -21.065 1.00 93.94 70 ASN A C 1
ATOM 563 O O . ASN A 1 70 ? 2.880 -11.739 -20.020 1.00 93.94 70 ASN A O 1
ATOM 567 N N . LEU A 1 71 ? 3.406 -9.815 -21.064 1.00 92.69 71 LEU A N 1
ATOM 568 C CA . LEU A 1 71 ? 3.632 -9.025 -19.858 1.00 92.69 71 LEU A CA 1
ATOM 569 C C . LEU A 1 71 ? 2.338 -8.793 -19.068 1.00 92.69 71 LEU A C 1
ATOM 571 O O . LEU A 1 71 ? 2.399 -8.719 -17.843 1.00 92.69 71 LEU A O 1
ATOM 575 N N . TYR A 1 72 ? 1.168 -8.798 -19.716 1.00 90.62 72 TYR A N 1
ATOM 576 C CA . TYR A 1 72 ? -0.134 -8.652 -19.046 1.00 90.62 72 TYR A CA 1
ATOM 577 C C . TYR A 1 72 ? -0.504 -9.831 -18.137 1.00 90.62 72 TYR A C 1
ATOM 579 O O . TYR A 1 72 ? -1.412 -9.713 -17.318 1.00 90.62 72 TYR A O 1
ATOM 587 N N . LEU A 1 73 ? 0.198 -10.962 -18.253 1.00 89.75 73 LEU A N 1
ATOM 588 C CA . LEU A 1 73 ? 0.069 -12.081 -17.314 1.00 89.75 73 LEU A CA 1
ATOM 589 C C . LEU A 1 73 ? 0.888 -11.875 -16.030 1.00 89.75 73 LEU A C 1
ATOM 591 O O . LEU A 1 73 ? 0.826 -12.694 -15.117 1.00 89.75 73 LEU A O 1
ATOM 595 N N . SER A 1 74 ? 1.686 -10.809 -15.968 1.00 89.38 74 SER A N 1
ATOM 596 C CA . SER A 1 74 ? 2.497 -10.433 -14.810 1.00 89.38 74 SER A CA 1
ATOM 597 C C . SER A 1 74 ? 1.874 -9.212 -14.110 1.00 89.38 74 SER A C 1
ATOM 599 O O . SER A 1 74 ? 1.162 -8.438 -14.752 1.00 89.38 74 SER A O 1
ATOM 601 N N . PRO A 1 75 ? 2.119 -9.002 -12.804 1.00 89.38 75 PRO A N 1
ATOM 602 C CA . PRO A 1 75 ? 1.540 -7.886 -12.053 1.00 89.38 75 PRO A CA 1
ATOM 603 C C . PRO A 1 75 ? 2.238 -6.552 -12.374 1.00 89.38 75 PRO A C 1
ATOM 605 O O . PRO A 1 75 ? 2.974 -6.005 -11.557 1.00 89.38 75 PRO A O 1
ATOM 608 N N . ILE A 1 76 ? 2.014 -6.033 -13.583 1.00 92.31 76 ILE A N 1
ATOM 609 C CA . ILE A 1 76 ? 2.706 -4.855 -14.136 1.00 92.31 76 ILE A CA 1
ATOM 610 C C . ILE A 1 76 ? 1.934 -3.542 -13.959 1.00 92.31 76 ILE A C 1
ATOM 612 O O . ILE A 1 76 ? 2.314 -2.513 -14.511 1.00 92.31 76 ILE A O 1
ATOM 616 N N . LEU A 1 77 ? 0.822 -3.538 -13.217 1.00 92.25 77 LEU A N 1
ATOM 617 C CA . LEU A 1 77 ? -0.033 -2.349 -13.103 1.00 92.25 77 LEU A CA 1
ATOM 618 C C . LEU A 1 77 ? 0.729 -1.137 -12.540 1.00 92.25 77 LEU A C 1
ATOM 620 O O . LEU A 1 77 ? 0.535 -0.018 -13.009 1.00 92.25 77 LEU A O 1
ATOM 624 N N . ILE A 1 78 ? 1.628 -1.355 -11.578 1.00 91.81 78 ILE A N 1
ATOM 625 C CA . ILE A 1 78 ? 2.462 -0.284 -11.019 1.00 91.81 78 ILE A CA 1
ATOM 626 C C . ILE A 1 78 ? 3.471 0.256 -12.047 1.00 91.81 78 ILE A C 1
ATOM 628 O O . ILE A 1 78 ? 3.717 1.459 -12.094 1.00 91.81 78 ILE A O 1
ATOM 632 N N . ASP A 1 79 ? 3.975 -0.608 -12.927 1.00 93.81 79 ASP A N 1
ATOM 633 C CA . ASP A 1 79 ? 4.904 -0.264 -14.008 1.00 93.81 79 ASP A CA 1
ATOM 634 C C . ASP A 1 79 ? 4.200 0.626 -15.040 1.00 93.81 79 ASP A C 1
ATOM 636 O O . ASP A 1 79 ? 4.712 1.672 -15.440 1.00 93.81 79 ASP A O 1
ATOM 640 N N . LEU A 1 80 ? 2.965 0.260 -15.400 1.00 93.88 80 LEU A N 1
ATOM 641 C CA . LEU A 1 80 ? 2.109 1.040 -16.293 1.00 93.88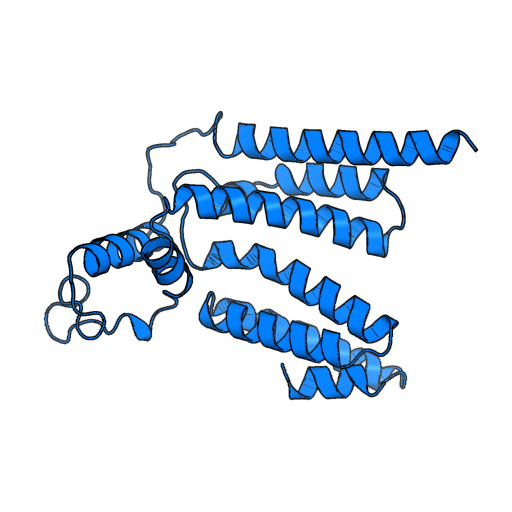 80 LEU A CA 1
ATOM 642 C C . LEU A 1 80 ? 1.783 2.422 -15.715 1.00 93.88 80 LEU A C 1
ATOM 644 O O . LEU A 1 80 ? 1.742 3.398 -16.463 1.00 93.88 80 LEU A O 1
ATOM 648 N N . VAL A 1 81 ? 1.590 2.540 -14.396 1.00 93.19 81 VAL A N 1
ATOM 649 C CA . VAL A 1 81 ? 1.406 3.840 -13.728 1.00 93.19 81 VAL A CA 1
ATOM 650 C C . VAL A 1 81 ? 2.661 4.699 -13.862 1.00 93.19 81 VAL A C 1
ATOM 652 O O . VAL A 1 81 ? 2.557 5.870 -14.227 1.00 93.19 81 VAL A O 1
ATOM 655 N N . VAL A 1 82 ? 3.844 4.128 -13.621 1.00 94.69 82 VAL A N 1
ATOM 656 C CA . VAL A 1 82 ? 5.123 4.838 -13.773 1.00 94.69 82 VAL A CA 1
ATOM 657 C C . VAL A 1 82 ? 5.312 5.338 -15.207 1.00 94.69 82 VAL A C 1
ATOM 659 O O . VAL A 1 82 ? 5.681 6.497 -15.407 1.00 94.69 82 VAL A O 1
ATOM 662 N N . LEU A 1 83 ? 5.006 4.499 -16.198 1.00 94.00 83 LEU A N 1
ATOM 663 C CA . LEU A 1 83 ? 5.059 4.855 -17.616 1.00 94.00 83 LEU A CA 1
ATOM 664 C C . LEU A 1 83 ? 4.072 5.965 -17.975 1.00 94.00 83 LEU A C 1
ATOM 666 O O . LEU A 1 83 ? 4.459 6.954 -18.591 1.00 94.00 83 LEU A O 1
ATOM 670 N N . THR A 1 84 ? 2.815 5.824 -17.552 1.00 94.44 84 THR A N 1
ATOM 671 C CA . THR A 1 84 ? 1.734 6.768 -17.875 1.00 94.44 84 THR A CA 1
ATOM 672 C C . THR A 1 84 ? 1.989 8.145 -17.269 1.00 94.44 84 THR A C 1
ATOM 674 O O . THR A 1 84 ? 1.739 9.163 -17.909 1.00 94.44 84 THR A O 1
ATOM 677 N N . LEU A 1 85 ? 2.497 8.190 -16.036 1.00 93.75 85 LEU A N 1
ATOM 678 C CA . LEU A 1 85 ? 2.805 9.439 -15.338 1.00 93.75 85 LEU A CA 1
ATOM 679 C C . LEU A 1 85 ? 4.184 10.005 -15.701 1.00 93.75 85 LEU A C 1
ATOM 681 O O . LEU A 1 85 ? 4.497 11.126 -15.306 1.00 93.75 85 LEU A O 1
ATOM 685 N N . ASN A 1 86 ? 5.004 9.244 -16.432 1.00 92.75 86 ASN A N 1
ATOM 686 C CA . ASN A 1 86 ? 6.386 9.576 -16.771 1.00 92.75 86 ASN A CA 1
ATOM 687 C C . ASN A 1 86 ? 7.220 10.023 -15.551 1.00 92.75 86 ASN A C 1
ATOM 689 O O . ASN A 1 86 ? 7.956 11.010 -15.593 1.00 92.75 86 ASN A O 1
ATOM 693 N N . VAL A 1 87 ? 7.074 9.303 -14.437 1.00 91.44 87 VAL A N 1
ATOM 694 C CA . VAL A 1 87 ? 7.804 9.561 -13.186 1.00 91.44 87 VAL A CA 1
ATOM 695 C C . VAL A 1 87 ? 8.929 8.549 -12.992 1.00 91.44 87 VAL A C 1
ATOM 697 O O . VAL A 1 87 ? 8.960 7.498 -13.624 1.00 91.44 87 VAL A O 1
ATOM 700 N N . SER A 1 88 ? 9.874 8.848 -12.101 1.00 90.56 88 SER A N 1
ATOM 701 C CA . SER A 1 88 ? 10.849 7.845 -11.668 1.00 90.56 88 SER A CA 1
ATOM 702 C C . SER A 1 88 ? 10.165 6.792 -10.781 1.00 90.56 88 SER A C 1
ATOM 704 O O . SER A 1 88 ? 9.430 7.186 -9.866 1.00 90.56 88 SER A O 1
ATOM 706 N N . PRO A 1 89 ? 10.438 5.482 -10.967 1.00 91.38 89 PRO A N 1
ATOM 707 C CA . PRO A 1 89 ? 9.930 4.427 -10.085 1.00 91.38 89 PRO A CA 1
ATOM 708 C C . PRO A 1 89 ? 10.242 4.703 -8.608 1.00 91.38 89 PRO A C 1
ATOM 710 O O . PRO A 1 89 ? 9.415 4.470 -7.729 1.00 91.38 89 PRO A O 1
ATOM 713 N N . TRP A 1 90 ? 11.406 5.295 -8.330 1.00 90.00 90 TRP A N 1
ATOM 714 C CA . TRP A 1 90 ? 11.882 5.584 -6.975 1.00 90.00 90 TRP A CA 1
ATOM 715 C C . TRP A 1 90 ? 11.042 6.634 -6.247 1.00 90.00 90 TRP A C 1
ATOM 717 O O . TRP A 1 90 ? 10.877 6.552 -5.031 1.00 90.00 90 TRP A O 1
ATOM 727 N N . TYR A 1 91 ? 10.453 7.591 -6.971 1.00 90.56 91 TYR A N 1
ATOM 728 C CA . TYR A 1 91 ? 9.516 8.540 -6.364 1.00 90.56 91 TYR A CA 1
ATOM 729 C C . TYR A 1 91 ? 8.234 7.850 -5.912 1.00 90.56 91 TYR A C 1
ATOM 731 O O . TYR A 1 91 ? 7.664 8.224 -4.887 1.00 90.56 91 TYR A O 1
ATOM 739 N N . LEU A 1 92 ? 7.807 6.815 -6.638 1.00 91.75 92 LEU A N 1
ATOM 740 C CA . LEU A 1 92 ? 6.635 6.039 -6.266 1.00 91.75 92 LEU A CA 1
ATOM 741 C C . LEU A 1 92 ? 6.909 5.172 -5.033 1.00 91.75 92 LEU A C 1
ATOM 743 O O . LEU A 1 92 ? 6.074 5.142 -4.134 1.00 91.75 92 LEU A O 1
ATOM 747 N N . VAL A 1 93 ? 8.093 4.556 -4.927 1.00 92.56 93 VAL A N 1
ATOM 748 C CA . VAL A 1 93 ? 8.527 3.847 -3.704 1.00 92.56 93 VAL A CA 1
ATOM 749 C C . VAL A 1 93 ? 8.494 4.788 -2.497 1.00 92.56 93 VAL A C 1
ATOM 751 O O . VAL A 1 93 ? 7.867 4.476 -1.482 1.00 92.56 93 VAL A O 1
ATOM 754 N N . LEU A 1 94 ? 9.099 5.976 -2.626 1.00 92.94 94 LEU A N 1
ATOM 755 C CA . LEU A 1 94 ? 9.130 6.981 -1.565 1.00 92.94 94 LEU A CA 1
ATOM 756 C C . LEU A 1 94 ? 7.715 7.375 -1.127 1.00 92.94 94 LEU A C 1
ATOM 758 O O . LEU A 1 94 ? 7.411 7.350 0.068 1.00 92.94 94 LEU A O 1
ATOM 762 N N . PHE A 1 95 ? 6.855 7.705 -2.092 1.00 93.94 95 PHE A N 1
ATOM 763 C CA . PHE A 1 95 ? 5.471 8.097 -1.848 1.00 93.94 95 PHE A CA 1
ATOM 764 C C . PHE A 1 95 ? 4.677 6.993 -1.143 1.00 93.94 95 PHE A C 1
ATOM 766 O O . PHE A 1 95 ? 4.012 7.263 -0.142 1.00 93.94 95 PHE A O 1
ATOM 773 N N . MET A 1 96 ? 4.779 5.747 -1.614 1.00 93.94 96 MET A N 1
ATOM 774 C CA . MET A 1 96 ? 4.064 4.614 -1.024 1.00 93.94 96 MET A CA 1
ATOM 775 C C . MET A 1 96 ? 4.551 4.318 0.400 1.00 93.94 96 MET A C 1
ATOM 777 O O . MET A 1 96 ? 3.725 4.040 1.268 1.00 93.94 96 MET A O 1
ATOM 781 N N . GLY A 1 97 ? 5.850 4.461 0.682 1.00 95.50 97 GLY A N 1
ATOM 782 C CA . GLY A 1 97 ? 6.397 4.324 2.036 1.00 95.50 97 GLY A CA 1
ATOM 783 C C . GLY A 1 97 ? 5.887 5.404 2.997 1.00 95.50 97 GLY A C 1
ATOM 784 O O . GLY A 1 97 ? 5.418 5.086 4.091 1.00 95.50 97 GLY A O 1
ATOM 785 N N . ILE A 1 98 ? 5.877 6.675 2.568 1.00 96.25 98 ILE A N 1
ATOM 786 C CA . ILE A 1 98 ? 5.290 7.786 3.345 1.00 96.25 98 ILE A CA 1
ATOM 787 C C . ILE A 1 98 ? 3.806 7.521 3.607 1.00 96.25 98 ILE A C 1
ATOM 789 O O . ILE A 1 98 ? 3.340 7.641 4.741 1.00 96.25 98 ILE A O 1
ATOM 793 N N . MET A 1 99 ? 3.061 7.133 2.570 1.00 96.44 99 MET A N 1
ATOM 794 C CA . MET A 1 99 ? 1.643 6.811 2.687 1.00 96.44 99 MET A CA 1
ATOM 795 C C . MET A 1 99 ? 1.413 5.676 3.689 1.00 96.44 99 MET A C 1
ATOM 797 O O . MET A 1 99 ? 0.496 5.769 4.502 1.00 96.44 99 MET A O 1
ATOM 801 N N . TYR A 1 100 ? 2.254 4.640 3.694 1.00 96.19 100 TYR A N 1
ATOM 802 C CA . TYR A 1 100 ? 2.138 3.535 4.643 1.00 96.19 100 TYR A CA 1
ATOM 803 C C . TYR A 1 100 ? 2.316 4.015 6.092 1.00 96.19 100 TYR A C 1
ATOM 805 O O . TYR A 1 100 ? 1.478 3.719 6.943 1.00 96.19 100 TYR A O 1
ATOM 813 N N . ILE A 1 101 ? 3.335 4.834 6.370 1.00 97.50 101 ILE A N 1
ATOM 814 C CA . ILE A 1 101 ? 3.557 5.412 7.707 1.00 97.50 101 ILE A CA 1
ATOM 815 C C . ILE A 1 101 ? 2.338 6.231 8.155 1.00 97.50 101 ILE A C 1
ATOM 817 O O . ILE A 1 101 ? 1.857 6.073 9.279 1.00 97.50 101 ILE A O 1
ATOM 821 N N . LEU A 1 102 ? 1.783 7.061 7.266 1.00 97.06 102 LEU A N 1
ATOM 822 C CA . LEU A 1 102 ? 0.571 7.832 7.555 1.00 97.06 102 LEU A CA 1
ATOM 823 C C . LEU A 1 102 ? -0.629 6.922 7.846 1.00 97.06 102 LEU A C 1
ATOM 825 O O . LEU A 1 102 ? -1.396 7.186 8.772 1.00 97.06 102 LEU A O 1
ATOM 829 N N . LEU A 1 103 ? -0.792 5.835 7.092 1.00 96.50 103 LEU A N 1
ATOM 830 C CA . LEU A 1 103 ? -1.871 4.876 7.311 1.00 96.50 103 LEU A CA 1
ATOM 831 C C . LEU A 1 103 ? -1.709 4.121 8.635 1.00 96.50 103 LEU A C 1
ATOM 833 O O . LEU A 1 103 ? -2.713 3.927 9.317 1.00 96.50 103 LEU A O 1
ATOM 837 N N . VAL A 1 104 ? -0.483 3.769 9.043 1.00 97.00 104 VAL A N 1
ATOM 838 C CA . VAL A 1 104 ? -0.185 3.185 10.367 1.00 97.00 104 VAL A CA 1
ATOM 839 C C . VAL A 1 104 ? -0.552 4.156 11.484 1.00 97.00 104 VAL A C 1
ATOM 841 O O . VAL A 1 104 ? -1.181 3.761 12.470 1.00 97.00 104 VAL A O 1
ATOM 844 N N . PHE A 1 105 ? -0.206 5.435 11.334 1.00 96.88 105 PHE A N 1
ATOM 845 C CA . PHE A 1 105 ? -0.582 6.468 12.293 1.00 96.88 105 PHE A CA 1
ATOM 846 C C . PHE A 1 105 ? -2.105 6.557 12.436 1.00 96.88 105 PHE A C 1
ATOM 848 O O . PHE A 1 105 ? -2.650 6.487 13.540 1.00 96.88 105 PHE A O 1
ATOM 855 N N . VAL A 1 106 ? -2.808 6.665 11.307 1.00 95.06 106 VAL A N 1
ATOM 856 C CA . VAL A 1 106 ? -4.265 6.814 11.261 1.00 95.06 106 VAL A CA 1
ATOM 857 C C . VAL A 1 106 ? -4.970 5.574 11.813 1.00 95.06 106 VAL A C 1
ATOM 859 O O . VAL A 1 106 ? -5.860 5.713 12.655 1.00 95.06 106 VAL A O 1
ATOM 862 N N . SER A 1 107 ? -4.571 4.364 11.408 1.00 94.38 107 SER A N 1
ATOM 863 C CA . SER A 1 107 ? -5.163 3.119 11.912 1.00 94.38 107 SER A CA 1
ATOM 864 C C . SER A 1 107 ? -4.944 2.970 13.417 1.00 94.38 107 SER A C 1
ATOM 866 O O . SER A 1 107 ? -5.887 2.680 14.155 1.00 94.38 107 SER A O 1
ATOM 868 N N . THR A 1 108 ? -3.730 3.245 13.898 1.00 95.56 108 THR A N 1
ATOM 869 C CA . THR A 1 108 ? -3.399 3.158 15.325 1.00 95.56 108 THR A CA 1
ATOM 870 C C . THR A 1 108 ? -4.173 4.192 16.132 1.00 95.56 108 THR A C 1
ATOM 872 O O . THR A 1 108 ? -4.664 3.884 17.221 1.00 95.56 108 THR A O 1
ATOM 875 N N . PHE A 1 109 ? -4.349 5.407 15.608 1.00 94.06 109 PHE A N 1
ATOM 876 C CA . PHE A 1 109 ? -5.180 6.426 16.244 1.00 94.06 109 PHE A CA 1
ATOM 877 C C . PHE A 1 109 ? -6.654 6.008 16.303 1.00 94.06 109 PHE A C 1
ATOM 879 O O . PHE A 1 109 ? -7.301 6.195 17.334 1.00 94.06 109 PHE A O 1
ATOM 886 N N . PHE A 1 110 ? -7.196 5.403 15.243 1.00 90.81 110 PHE A N 1
ATOM 887 C CA . PHE A 1 110 ? -8.577 4.914 15.247 1.00 90.81 110 PHE A CA 1
ATOM 888 C C . PHE A 1 110 ? -8.824 3.842 16.313 1.00 90.81 110 PHE A C 1
ATOM 890 O O . PHE A 1 110 ? -9.888 3.856 16.935 1.00 90.81 110 PHE A O 1
ATOM 897 N N . VAL A 1 111 ? -7.850 2.958 16.544 1.00 90.81 111 VAL A N 1
ATOM 898 C CA . VAL A 1 111 ? -7.939 1.884 17.543 1.00 90.81 111 VAL A CA 1
ATOM 899 C C . VAL A 1 111 ? -7.701 2.412 18.960 1.00 90.81 111 VAL A C 1
ATOM 901 O O . VAL A 1 111 ? -8.526 2.203 19.843 1.00 90.81 111 VAL A O 1
ATOM 904 N N . SER A 1 112 ? -6.591 3.119 19.184 1.00 93.44 112 SER A N 1
ATOM 905 C CA . SER A 1 112 ? -6.157 3.541 20.527 1.00 93.44 112 SER A CA 1
ATOM 906 C C . SER A 1 112 ? -6.814 4.828 21.026 1.00 93.44 112 SER A C 1
ATOM 908 O O . SER A 1 112 ? -6.799 5.098 22.225 1.00 93.44 112 SER A O 1
ATOM 910 N N . ARG A 1 113 ? -7.338 5.660 20.114 1.00 92.75 113 ARG A N 1
ATOM 911 C CA . ARG A 1 113 ? -7.806 7.032 20.383 1.00 92.75 113 ARG A CA 1
ATOM 912 C C . ARG A 1 113 ? -6.753 7.925 21.052 1.00 92.75 113 ARG A C 1
ATOM 914 O O . ARG A 1 113 ? -7.102 8.913 21.695 1.00 92.75 113 ARG A O 1
ATOM 921 N N . ASN A 1 114 ? -5.466 7.614 20.878 1.00 94.88 114 ASN A N 1
ATOM 922 C CA . ASN A 1 114 ? -4.358 8.334 21.500 1.00 94.88 114 ASN A CA 1
ATOM 923 C C . ASN A 1 114 ? -3.288 8.721 20.464 1.00 94.88 114 ASN A C 1
ATOM 925 O O . ASN A 1 114 ? -2.676 7.869 19.824 1.00 94.88 114 ASN A O 1
ATOM 929 N N . TRP A 1 115 ? -3.048 10.029 20.332 1.00 96.00 115 TRP A N 1
ATOM 930 C CA . TRP A 1 115 ? -2.094 10.598 19.374 1.00 96.00 115 TRP A CA 1
ATOM 931 C C . TRP A 1 115 ? -0.641 10.195 19.656 1.00 96.00 115 TRP A C 1
ATOM 933 O O . TRP A 1 115 ? 0.115 9.967 18.716 1.00 96.00 115 TRP A O 1
ATOM 943 N N . ILE A 1 116 ? -0.250 10.062 20.928 1.00 96.94 116 ILE A N 1
ATOM 944 C CA . ILE A 1 116 ? 1.109 9.641 21.301 1.00 96.94 116 ILE A CA 1
ATOM 945 C C . ILE A 1 116 ? 1.325 8.176 20.919 1.00 96.94 116 ILE A C 1
ATOM 947 O O . ILE A 1 116 ? 2.351 7.847 20.334 1.00 96.94 116 ILE A O 1
ATOM 951 N N . VAL A 1 117 ? 0.346 7.304 21.188 1.00 97.38 117 VAL A N 1
ATOM 952 C CA . VAL A 1 117 ? 0.425 5.877 20.826 1.00 97.38 117 VAL A CA 1
ATOM 953 C C . VAL A 1 117 ? 0.523 5.706 19.308 1.00 97.38 117 VAL A C 1
ATOM 955 O O . VAL A 1 117 ? 1.356 4.939 18.836 1.00 97.38 117 VAL A O 1
ATOM 958 N N . ALA A 1 118 ? -0.262 6.466 18.540 1.00 97.44 118 ALA A N 1
ATOM 959 C CA . ALA A 1 118 ? -0.174 6.483 17.081 1.00 97.44 118 ALA A CA 1
ATOM 960 C C . ALA A 1 118 ? 1.197 6.956 16.567 1.00 97.44 118 ALA A C 1
ATOM 962 O O . ALA A 1 118 ? 1.769 6.342 15.663 1.00 97.44 118 ALA A O 1
ATOM 963 N N . GLY A 1 119 ? 1.750 8.011 17.174 1.00 97.69 119 GLY A N 1
ATOM 964 C CA . GLY A 1 119 ? 3.087 8.513 16.862 1.00 97.69 119 GLY A CA 1
ATOM 965 C C . GLY A 1 119 ? 4.182 7.485 17.149 1.00 97.69 119 GLY A C 1
ATOM 966 O O . GLY A 1 119 ? 5.001 7.207 16.279 1.00 97.69 119 GLY A O 1
ATOM 967 N N . LEU A 1 120 ? 4.159 6.860 18.331 1.00 97.81 120 LEU A N 1
ATOM 968 C CA . LEU A 1 120 ? 5.112 5.810 18.708 1.00 97.81 120 LEU A CA 1
ATOM 969 C C . LEU A 1 120 ? 5.027 4.593 17.780 1.00 97.81 120 LEU A C 1
ATOM 971 O O . LEU A 1 120 ? 6.060 4.090 17.347 1.00 97.81 120 LEU A O 1
ATOM 975 N N . ALA A 1 121 ? 3.817 4.147 17.431 1.00 97.94 121 ALA A N 1
ATOM 976 C CA . ALA A 1 121 ? 3.627 3.049 16.486 1.00 97.94 121 ALA A CA 1
ATOM 977 C C . ALA A 1 121 ? 4.211 3.374 15.105 1.00 97.94 121 ALA A C 1
ATOM 979 O O . ALA A 1 121 ? 4.839 2.517 14.491 1.00 97.94 121 ALA A O 1
ATOM 980 N N . SER A 1 122 ? 4.062 4.620 14.650 1.00 98.06 122 SER A N 1
ATOM 981 C CA . SER A 1 122 ? 4.639 5.077 13.381 1.00 98.06 122 SER A CA 1
ATOM 982 C C . SER A 1 122 ? 6.165 5.052 13.428 1.00 98.06 122 SER A C 1
ATOM 984 O O . SER A 1 122 ? 6.785 4.509 12.520 1.00 98.06 122 SER A O 1
ATOM 986 N N . VAL A 1 123 ? 6.772 5.545 14.517 1.00 98.00 123 VAL A N 1
ATOM 987 C CA . VAL A 1 123 ? 8.230 5.490 14.723 1.00 98.00 123 VAL A CA 1
ATOM 988 C C . VAL A 1 123 ? 8.732 4.046 14.675 1.00 98.00 123 VAL A C 1
ATOM 990 O O . VAL A 1 123 ? 9.622 3.749 13.881 1.00 98.00 123 VAL A O 1
ATOM 993 N N . LEU A 1 124 ? 8.128 3.144 15.456 1.00 97.56 124 LEU A N 1
ATOM 994 C CA . LEU A 1 124 ? 8.497 1.722 15.484 1.00 97.56 124 LEU A CA 1
ATOM 995 C C . LEU A 1 124 ? 8.352 1.058 14.108 1.00 97.56 124 LEU A C 1
ATOM 997 O O . LEU A 1 124 ? 9.211 0.287 13.685 1.00 97.56 124 LEU A O 1
ATOM 1001 N N . PHE A 1 125 ? 7.276 1.372 13.390 1.00 96.94 125 PHE A N 1
ATOM 1002 C CA . PHE A 1 125 ? 7.053 0.855 12.047 1.00 96.94 125 PHE A CA 1
ATOM 1003 C C . PHE A 1 125 ? 8.122 1.356 11.066 1.00 96.94 125 PHE A C 1
ATOM 1005 O O . PHE A 1 125 ? 8.737 0.553 10.368 1.00 96.94 125 PHE A O 1
ATOM 1012 N N . SER A 1 126 ? 8.417 2.660 11.070 1.00 95.62 126 SER A N 1
ATOM 1013 C CA . SER A 1 126 ? 9.407 3.271 10.171 1.00 95.62 126 SER A CA 1
ATOM 1014 C C . SER A 1 126 ? 10.844 2.789 10.384 1.00 95.62 126 SER A C 1
ATOM 1016 O O . SER A 1 126 ? 11.660 2.915 9.476 1.00 95.62 126 SER A O 1
ATOM 1018 N N . THR A 1 127 ? 11.159 2.229 11.554 1.00 93.81 127 THR A N 1
ATOM 1019 C CA . THR A 1 127 ? 12.477 1.652 11.862 1.00 93.81 127 THR A CA 1
ATOM 1020 C C . THR A 1 127 ? 12.520 0.131 11.711 1.00 93.81 127 THR A C 1
ATOM 1022 O O . THR A 1 127 ? 13.564 -0.482 11.927 1.00 93.81 127 THR A O 1
ATOM 1025 N N . THR A 1 128 ? 11.406 -0.504 11.335 1.00 93.94 128 THR A N 1
ATOM 1026 C CA . THR A 1 128 ? 11.347 -1.956 11.165 1.00 93.94 128 THR A CA 1
ATOM 1027 C C . THR A 1 128 ? 12.165 -2.375 9.933 1.00 93.94 128 THR A C 1
ATOM 1029 O O . THR A 1 128 ? 11.876 -1.893 8.835 1.00 93.94 128 THR A O 1
ATOM 1032 N N . PRO A 1 129 ? 13.126 -3.316 10.054 1.00 89.25 129 PRO A N 1
ATOM 1033 C CA . PRO A 1 129 ? 13.995 -3.708 8.940 1.00 89.25 129 PRO A CA 1
ATOM 1034 C C . PRO A 1 129 ? 13.242 -4.176 7.693 1.00 89.25 129 PRO A C 1
ATOM 1036 O O . PRO A 1 129 ? 13.633 -3.836 6.583 1.00 89.25 129 PRO A O 1
ATOM 1039 N N . ALA A 1 130 ? 12.135 -4.905 7.865 1.00 88.88 130 ALA A N 1
ATOM 1040 C CA . ALA A 1 130 ? 11.308 -5.347 6.744 1.00 88.88 130 ALA A CA 1
ATOM 1041 C C . ALA A 1 130 ? 10.677 -4.168 5.984 1.00 88.88 130 ALA A C 1
ATOM 1043 O O . ALA A 1 130 ? 10.682 -4.161 4.758 1.00 88.88 130 ALA A O 1
ATOM 1044 N N . PHE A 1 131 ? 10.170 -3.155 6.696 1.00 91.75 131 PHE A N 1
ATOM 1045 C CA . PHE A 1 131 ? 9.620 -1.956 6.063 1.00 91.75 131 PHE A CA 1
ATOM 1046 C C . PHE A 1 131 ? 10.709 -1.190 5.303 1.00 91.75 131 PHE A C 1
ATOM 1048 O O . PHE A 1 131 ? 10.524 -0.871 4.132 1.00 91.75 131 PHE A O 1
ATOM 1055 N N . ILE A 1 132 ? 11.869 -0.975 5.929 1.00 90.19 132 ILE A N 1
ATOM 1056 C CA . ILE A 1 132 ? 13.011 -0.315 5.282 1.00 90.19 132 ILE A CA 1
ATOM 1057 C C . ILE A 1 132 ? 13.444 -1.096 4.037 1.00 90.19 132 ILE A C 1
ATOM 1059 O O . ILE A 1 132 ? 13.642 -0.499 2.987 1.00 90.19 132 ILE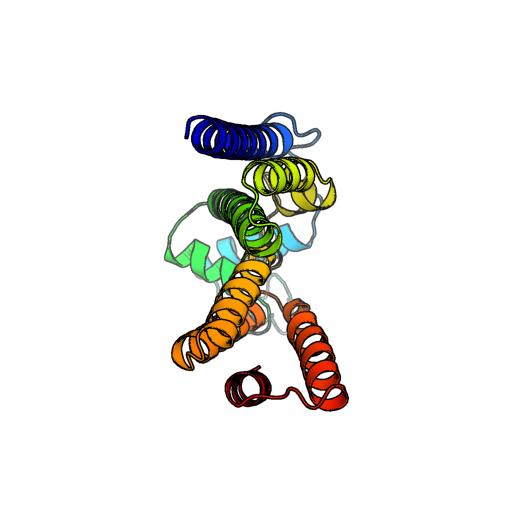 A O 1
ATOM 1063 N N . TYR A 1 133 ? 13.541 -2.426 4.116 1.00 86.62 133 TYR A N 1
ATOM 1064 C CA . TYR A 1 133 ? 13.943 -3.262 2.986 1.00 86.62 133 TYR A CA 1
ATOM 1065 C C . TYR A 1 133 ? 13.005 -3.116 1.783 1.00 86.62 133 TYR A C 1
ATOM 1067 O O . TYR A 1 133 ? 13.489 -2.946 0.671 1.00 86.62 133 TYR A O 1
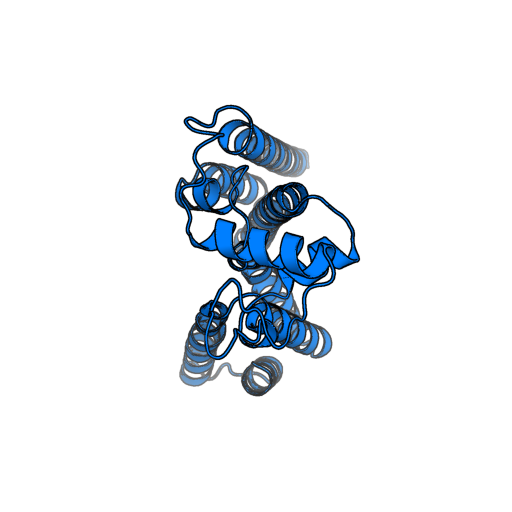ATOM 1075 N N . TRP A 1 134 ? 11.686 -3.147 1.992 1.00 88.06 134 TRP A N 1
ATOM 1076 C CA . TRP A 1 134 ? 10.713 -3.069 0.895 1.00 88.06 134 TRP A CA 1
ATOM 1077 C C . TRP A 1 134 ? 10.480 -1.649 0.364 1.00 88.06 134 TRP A C 1
ATOM 1079 O O . TRP A 1 134 ? 9.985 -1.497 -0.750 1.00 88.06 134 TRP A O 1
ATOM 1089 N N . PHE A 1 135 ? 10.825 -0.613 1.135 1.00 90.62 135 PHE A N 1
ATOM 1090 C CA . PHE A 1 135 ? 10.606 0.793 0.771 1.00 90.62 135 PHE A CA 1
ATOM 1091 C C . PHE A 1 135 ? 11.908 1.613 0.668 1.00 90.62 135 PHE A C 1
ATOM 1093 O O . PHE A 1 135 ? 11.876 2.846 0.720 1.00 90.62 135 PHE A O 1
ATOM 1100 N N . LYS A 1 136 ? 13.062 0.953 0.491 1.00 87.56 136 LYS A N 1
ATOM 1101 C CA . LYS A 1 136 ? 14.351 1.622 0.257 1.00 87.56 136 LYS A CA 1
ATOM 1102 C C . LYS A 1 136 ? 14.517 2.122 -1.171 1.00 87.56 136 LYS A C 1
ATOM 1104 O O . LYS A 1 136 ? 13.923 1.611 -2.121 1.00 87.56 136 LYS A O 1
ATOM 1109 N N . TYR A 1 137 ? 15.402 3.105 -1.316 1.00 81.50 137 TYR A N 1
ATOM 1110 C CA . TYR A 1 137 ? 15.951 3.493 -2.609 1.00 81.50 137 TYR A CA 1
ATOM 1111 C C . TYR A 1 137 ? 16.450 2.255 -3.360 1.00 81.50 137 TYR A C 1
ATOM 1113 O O . TYR A 1 137 ? 17.144 1.461 -2.742 1.00 81.50 137 TYR A O 1
ATOM 1121 N N . ASN A 1 138 ? 16.143 2.143 -4.659 1.00 81.25 138 ASN A N 1
ATOM 1122 C CA . ASN A 1 138 ? 16.472 1.029 -5.568 1.00 81.25 138 ASN A CA 1
ATOM 1123 C C . ASN A 1 138 ? 15.592 -0.240 -5.505 1.00 81.25 138 ASN A C 1
ATOM 1125 O O . ASN A 1 138 ? 15.774 -1.127 -6.338 1.00 81.25 138 ASN A O 1
ATOM 1129 N N . VAL A 1 139 ? 14.599 -0.301 -4.610 1.00 87.75 139 VAL A N 1
ATOM 1130 C CA . VAL A 1 139 ? 13.676 -1.443 -4.492 1.00 87.75 139 VAL A CA 1
ATOM 1131 C C . VAL A 1 139 ? 12.295 -1.048 -5.013 1.00 87.75 139 VAL A C 1
ATOM 1133 O O . VAL A 1 139 ? 11.487 -0.465 -4.297 1.00 87.75 139 VAL A O 1
ATOM 1136 N N . PHE A 1 140 ? 11.997 -1.389 -6.270 1.00 90.38 140 PHE A N 1
ATOM 1137 C CA . PHE A 1 140 ? 10.713 -1.115 -6.927 1.00 90.38 140 PHE A CA 1
ATOM 1138 C C . PHE A 1 140 ? 10.022 -2.389 -7.419 1.00 90.38 140 PHE A C 1
ATOM 1140 O O . PHE A 1 140 ? 10.644 -3.265 -8.004 1.00 90.38 140 PHE A O 1
ATOM 1147 N N . GLY A 1 141 ? 8.708 -2.471 -7.236 1.00 89.31 141 GLY A N 1
ATOM 1148 C CA . GLY A 1 141 ? 7.912 -3.549 -7.805 1.00 89.31 141 GLY A CA 1
ATOM 1149 C C . GLY A 1 141 ? 6.514 -3.628 -7.220 1.00 89.31 141 GLY A C 1
ATOM 1150 O O . GLY A 1 141 ? 6.100 -2.774 -6.436 1.00 89.31 141 GLY A O 1
ATOM 1151 N N . ALA A 1 142 ? 5.788 -4.687 -7.574 1.00 88.31 142 ALA A N 1
ATOM 1152 C CA . ALA A 1 142 ? 4.401 -4.926 -7.165 1.00 88.31 142 ALA A CA 1
ATOM 1153 C C . ALA A 1 142 ? 4.148 -4.795 -5.645 1.00 88.31 142 ALA A C 1
ATOM 1155 O O . ALA A 1 142 ? 3.102 -4.301 -5.217 1.00 88.31 142 ALA A O 1
ATOM 1156 N N . TYR A 1 143 ? 5.110 -5.202 -4.810 1.00 86.00 143 TYR A N 1
ATOM 1157 C CA . TYR A 1 143 ? 4.977 -5.211 -3.349 1.00 86.00 143 TYR A CA 1
ATOM 1158 C C . TYR A 1 143 ? 4.814 -3.818 -2.730 1.00 86.00 143 TYR A C 1
ATOM 1160 O O . TYR A 1 143 ? 4.254 -3.729 -1.640 1.00 86.00 143 TYR A O 1
ATOM 1168 N N . ILE A 1 144 ? 5.212 -2.723 -3.396 1.00 89.56 144 ILE A N 1
ATOM 1169 C CA . ILE A 1 144 ? 4.991 -1.372 -2.845 1.00 89.56 144 ILE A CA 1
ATOM 1170 C C . ILE A 1 144 ? 3.494 -1.063 -2.700 1.00 89.56 144 ILE A C 1
ATOM 1172 O O . ILE A 1 144 ? 3.105 -0.224 -1.887 1.00 89.56 144 ILE A O 1
ATOM 1176 N N . GLY A 1 145 ? 2.638 -1.803 -3.420 1.00 87.25 145 GLY A N 1
ATOM 1177 C CA . GLY A 1 145 ? 1.187 -1.807 -3.252 1.00 87.25 145 GLY A CA 1
ATOM 1178 C C . GLY A 1 145 ? 0.710 -2.210 -1.851 1.00 87.25 145 GLY A C 1
ATOM 1179 O O . GLY A 1 145 ? -0.405 -1.850 -1.483 1.00 87.25 145 GLY A O 1
ATOM 1180 N N . GLN A 1 146 ? 1.544 -2.870 -1.035 1.00 86.81 146 GLN A N 1
ATOM 1181 C CA . GLN A 1 146 ? 1.240 -3.255 0.354 1.00 86.81 146 GLN A CA 1
ATOM 1182 C C . GLN A 1 146 ? 0.708 -2.102 1.208 1.00 86.81 146 GLN A C 1
ATOM 1184 O O . GLN A 1 146 ? -0.155 -2.322 2.056 1.00 86.81 146 GLN A O 1
ATOM 1189 N N . ALA A 1 147 ? 1.152 -0.867 0.962 1.00 86.19 147 ALA A N 1
ATOM 1190 C CA . ALA A 1 147 ? 0.664 0.298 1.695 1.00 86.19 147 ALA A CA 1
ATOM 1191 C C . ALA A 1 147 ? -0.871 0.443 1.621 1.00 86.19 147 ALA A C 1
ATOM 1193 O O . ALA A 1 147 ? -1.509 0.854 2.591 1.00 86.19 147 ALA A O 1
ATOM 1194 N N . LEU A 1 148 ? -1.495 0.041 0.507 1.00 89.00 148 LEU A N 1
ATOM 1195 C CA . LEU A 1 148 ? -2.944 0.139 0.310 1.00 89.00 148 LEU A CA 1
ATOM 1196 C C . LEU A 1 148 ? -3.746 -0.861 1.162 1.00 89.00 148 LEU A C 1
ATOM 1198 O O . LEU A 1 148 ? -4.950 -0.671 1.336 1.00 89.00 148 LEU A O 1
ATOM 1202 N N . TRP A 1 149 ? -3.115 -1.886 1.748 1.00 89.69 149 TRP A N 1
ATOM 1203 C CA . TRP A 1 149 ? -3.786 -2.839 2.644 1.00 89.69 149 TRP A CA 1
ATOM 1204 C C . TRP A 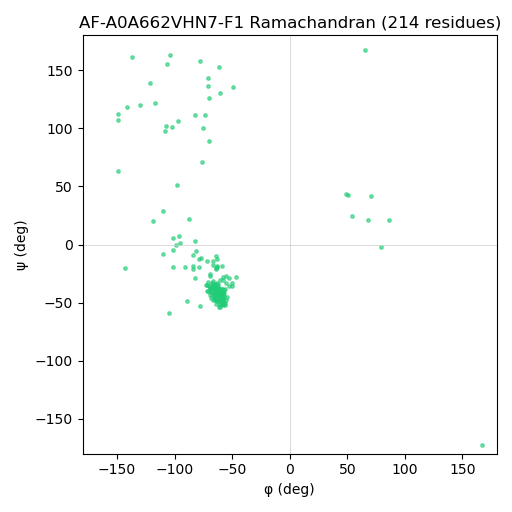1 149 ? -4.424 -2.148 3.849 1.00 89.69 149 TRP A C 1
ATOM 1206 O O . TRP A 1 149 ? -5.577 -2.409 4.194 1.00 89.69 149 TRP A O 1
ATOM 1216 N N . LEU A 1 150 ? -3.692 -1.225 4.479 1.00 90.06 150 LEU A N 1
ATOM 1217 C CA . LEU A 1 150 ? -4.229 -0.471 5.609 1.00 90.06 150 LEU A CA 1
ATOM 1218 C C . LEU A 1 150 ? -5.343 0.477 5.176 1.00 90.06 150 LEU A C 1
ATOM 1220 O O . LEU A 1 150 ? -6.320 0.628 5.908 1.00 90.06 150 LEU A O 1
ATOM 1224 N N . ALA A 1 151 ? -5.234 1.078 3.988 1.00 90.75 151 ALA A N 1
ATOM 1225 C CA . ALA A 1 151 ? -6.293 1.924 3.450 1.00 90.75 151 ALA A CA 1
ATOM 1226 C C . ALA A 1 151 ? -7.595 1.126 3.286 1.00 90.75 151 ALA A C 1
ATOM 1228 O O . ALA A 1 151 ? -8.646 1.578 3.742 1.00 90.75 151 ALA A O 1
ATOM 1229 N N . LEU A 1 152 ? -7.516 -0.089 2.734 1.00 92.44 152 LEU A N 1
ATOM 1230 C CA . LEU A 1 152 ? -8.649 -1.008 2.616 1.00 92.44 152 LEU A CA 1
ATOM 1231 C C . LEU A 1 152 ? -9.293 -1.286 3.978 1.00 92.44 152 LEU A C 1
ATOM 1233 O O . LEU A 1 152 ? -10.499 -1.089 4.126 1.00 92.44 152 LEU A O 1
ATOM 1237 N N . PHE A 1 153 ? -8.512 -1.681 4.989 1.00 90.25 153 PHE A N 1
ATOM 1238 C CA . PHE A 1 153 ? -9.059 -1.983 6.317 1.00 90.25 153 PHE A CA 1
ATOM 1239 C C . PHE A 1 153 ? -9.665 -0.759 7.009 1.00 90.25 153 PHE A C 1
ATOM 1241 O O . PHE A 1 153 ? -10.706 -0.881 7.657 1.00 90.25 153 PHE A O 1
ATOM 1248 N N . ILE A 1 154 ? -9.064 0.425 6.853 1.00 91.56 154 ILE A N 1
ATOM 1249 C CA . ILE A 1 154 ? -9.607 1.677 7.394 1.00 91.56 154 ILE A CA 1
ATOM 1250 C C . ILE A 1 154 ? -10.946 2.002 6.725 1.00 91.56 154 ILE A C 1
ATOM 1252 O O . ILE A 1 154 ? -11.934 2.234 7.421 1.00 91.56 154 ILE A O 1
ATOM 1256 N N . ILE A 1 155 ? -11.003 1.999 5.390 1.00 93.88 155 ILE A N 1
ATOM 1257 C CA . ILE A 1 155 ? -12.220 2.324 4.634 1.00 93.88 155 ILE A CA 1
ATOM 1258 C C . ILE A 1 155 ? -13.330 1.325 4.970 1.00 93.88 155 ILE A C 1
ATOM 1260 O O . ILE A 1 155 ? -14.447 1.737 5.290 1.00 93.88 155 ILE A O 1
ATOM 1264 N N . MET A 1 156 ? -13.011 0.029 4.972 1.00 92.12 156 MET A N 1
ATOM 1265 C CA . MET A 1 156 ? -13.952 -1.037 5.301 1.00 92.12 156 MET A CA 1
ATOM 1266 C C . MET A 1 156 ? -14.444 -0.927 6.752 1.00 92.12 156 MET A C 1
ATOM 1268 O O . MET A 1 156 ? -15.648 -0.971 6.999 1.00 92.12 156 MET A O 1
ATOM 1272 N N . GLY A 1 157 ? -13.547 -0.692 7.714 1.00 90.69 157 GLY A N 1
ATOM 1273 C CA . GLY A 1 157 ? -13.901 -0.504 9.123 1.00 90.69 157 GLY A CA 1
ATOM 1274 C C . GLY A 1 157 ? -14.794 0.719 9.360 1.00 90.69 157 GLY A C 1
ATOM 1275 O O . GLY A 1 157 ? -15.776 0.644 10.106 1.00 90.69 157 GLY A O 1
ATOM 1276 N N . ILE A 1 158 ? -14.522 1.840 8.680 1.00 92.25 158 ILE A N 1
ATOM 1277 C CA . ILE A 1 158 ? -15.400 3.019 8.709 1.00 92.25 158 ILE A CA 1
ATOM 1278 C C . ILE A 1 158 ? -16.752 2.680 8.067 1.00 92.25 158 ILE A C 1
ATOM 1280 O O . ILE A 1 158 ? -17.787 3.029 8.636 1.00 92.25 158 ILE A O 1
ATOM 1284 N N . GLY A 1 159 ? -16.757 1.966 6.939 1.00 92.88 159 GLY A N 1
ATOM 1285 C CA . GLY A 1 159 ? -17.966 1.490 6.268 1.00 92.88 159 GLY A CA 1
ATOM 1286 C C . GLY A 1 159 ? -18.859 0.661 7.185 1.00 92.88 159 GLY A C 1
ATOM 1287 O O . GLY A 1 159 ? -20.044 0.965 7.315 1.00 92.88 159 GLY A O 1
ATOM 1288 N N . PHE A 1 160 ? -18.283 -0.299 7.908 1.00 93.06 160 PHE A N 1
ATOM 1289 C CA . PHE A 1 160 ? -19.006 -1.121 8.880 1.00 93.06 160 PHE A CA 1
ATOM 1290 C C . PHE A 1 160 ? -19.535 -0.297 10.054 1.00 93.06 160 PHE A C 1
ATOM 1292 O O . PHE A 1 160 ? -20.718 -0.377 10.376 1.00 93.06 160 PHE A O 1
ATOM 1299 N N . SER A 1 161 ? -18.701 0.554 10.660 1.00 90.19 161 SER A N 1
ATOM 1300 C CA . SER A 1 161 ? -19.122 1.365 11.814 1.00 90.19 161 SER A CA 1
ATOM 1301 C C . SER A 1 161 ? -20.252 2.348 11.485 1.00 90.19 161 SER A C 1
ATOM 1303 O O . SER A 1 161 ? -21.119 2.596 12.321 1.00 90.19 161 SER A O 1
ATOM 1305 N N . ARG A 1 162 ? -20.263 2.895 10.264 1.00 92.75 162 ARG A N 1
ATOM 1306 C CA . ARG A 1 162 ? -21.257 3.873 9.800 1.00 92.75 162 ARG A CA 1
ATOM 1307 C C . ARG A 1 162 ? -22.419 3.250 9.030 1.00 92.75 162 ARG A C 1
ATOM 1309 O O . ARG A 1 162 ? -23.264 4.002 8.554 1.00 92.75 162 ARG A O 1
ATOM 1316 N N . LYS A 1 163 ? -22.451 1.920 8.879 1.00 91.75 163 LYS A N 1
ATOM 1317 C CA . LYS A 1 163 ? -23.426 1.203 8.039 1.00 91.75 163 LYS A CA 1
ATOM 1318 C C . LYS A 1 163 ? -23.518 1.786 6.621 1.00 91.75 163 LYS A C 1
ATOM 1320 O O . LYS A 1 163 ? -24.595 2.027 6.081 1.00 91.75 163 LYS A O 1
ATOM 1325 N N . ASN A 1 164 ? -22.361 2.109 6.043 1.00 93.31 164 ASN A N 1
ATOM 1326 C CA . ASN A 1 164 ? -22.264 2.797 4.763 1.00 93.31 164 ASN A CA 1
ATOM 1327 C C . ASN A 1 164 ? -21.794 1.839 3.662 1.00 93.31 164 ASN A C 1
ATOM 1329 O O . ASN A 1 164 ? -20.599 1.578 3.518 1.00 93.31 164 ASN A O 1
ATOM 1333 N N . ASN A 1 165 ? -22.744 1.390 2.840 1.00 92.62 165 ASN A N 1
ATOM 1334 C CA . ASN A 1 165 ? -22.487 0.489 1.714 1.00 92.62 165 ASN A CA 1
ATOM 1335 C C . ASN A 1 165 ? -21.537 1.082 0.666 1.00 92.62 165 ASN A C 1
ATOM 1337 O O . ASN A 1 165 ? -20.790 0.335 0.046 1.00 92.62 165 ASN A O 1
ATOM 1341 N N . ILE A 1 166 ? -21.523 2.407 0.477 1.00 94.38 166 ILE A N 1
ATOM 1342 C CA . ILE A 1 166 ? -20.625 3.050 -0.494 1.00 94.38 166 ILE A CA 1
ATOM 1343 C C . ILE A 1 166 ? -19.172 2.835 -0.071 1.00 94.38 166 ILE A C 1
ATOM 1345 O O . ILE A 1 166 ? -18.345 2.469 -0.895 1.00 94.38 166 ILE A O 1
ATOM 1349 N N . LEU A 1 167 ? -18.861 2.993 1.219 1.00 94.44 167 LEU A N 1
ATOM 1350 C CA . LEU A 1 167 ? -17.507 2.747 1.724 1.00 94.44 167 LEU A CA 1
ATOM 1351 C C . LEU A 1 167 ? -17.109 1.271 1.601 1.00 94.44 167 LEU A C 1
ATOM 1353 O O . LEU A 1 167 ? -15.958 0.981 1.290 1.00 94.44 167 LEU A O 1
ATOM 1357 N N . VAL A 1 168 ? -18.057 0.346 1.770 1.00 93.00 168 VAL A N 1
ATOM 1358 C CA . VAL A 1 168 ? -17.816 -1.086 1.533 1.00 93.00 168 VAL A CA 1
ATOM 1359 C C . VAL A 1 168 ? -17.492 -1.355 0.059 1.00 93.00 168 VAL A C 1
ATOM 1361 O O . VAL A 1 168 ? -16.493 -2.005 -0.239 1.00 93.00 168 VAL A O 1
ATOM 1364 N N . ILE A 1 169 ? -18.263 -0.790 -0.872 1.00 93.50 169 ILE A N 1
ATOM 1365 C CA . ILE A 1 169 ? -17.998 -0.917 -2.313 1.00 93.50 169 ILE A CA 1
ATOM 1366 C C . ILE A 1 169 ? -16.632 -0.316 -2.667 1.00 93.50 169 ILE A C 1
ATOM 1368 O O . ILE A 1 169 ? -15.849 -0.945 -3.373 1.00 93.50 169 ILE A O 1
ATOM 1372 N N . VAL A 1 170 ? -16.300 0.861 -2.130 1.00 94.75 170 VAL A N 1
ATOM 1373 C CA . VAL A 1 170 ? -14.980 1.479 -2.330 1.00 94.75 170 VAL A CA 1
ATOM 1374 C C . VAL A 1 170 ? -13.867 0.570 -1.807 1.00 94.75 170 VAL A C 1
ATOM 1376 O O . VAL A 1 170 ? -12.858 0.415 -2.488 1.00 94.75 170 VAL A O 1
ATOM 1379 N N . SER A 1 171 ? -14.040 -0.087 -0.655 1.00 93.25 171 SER A N 1
ATOM 1380 C CA . SER A 1 171 ? -13.037 -1.037 -0.156 1.00 93.25 171 SER A CA 1
ATOM 1381 C C . SER A 1 171 ? -12.841 -2.249 -1.076 1.00 93.25 171 SER A C 1
ATOM 1383 O O . SER A 1 171 ? -11.703 -2.667 -1.271 1.00 93.25 171 SER A O 1
ATOM 1385 N N . ALA A 1 172 ? -13.903 -2.749 -1.715 1.00 92.31 172 ALA A N 1
ATOM 1386 C CA . ALA A 1 172 ? -13.814 -3.831 -2.698 1.00 92.31 172 ALA A CA 1
ATOM 1387 C C . ALA A 1 172 ? -13.140 -3.391 -4.012 1.00 92.31 172 ALA A C 1
ATOM 1389 O O . ALA A 1 172 ? -12.367 -4.141 -4.608 1.00 92.31 172 ALA A O 1
ATOM 1390 N N . LEU A 1 173 ? -13.358 -2.145 -4.446 1.00 92.88 173 LEU A N 1
ATOM 1391 C CA . LEU A 1 173 ? -12.628 -1.572 -5.581 1.00 92.88 173 LEU A CA 1
ATOM 1392 C C . LEU A 1 173 ? -11.133 -1.432 -5.269 1.00 92.88 173 LEU A C 1
ATOM 1394 O O . LEU A 1 173 ? -10.297 -1.816 -6.085 1.00 92.88 173 LEU A O 1
ATOM 1398 N N . VAL A 1 174 ? -10.787 -0.947 -4.071 1.00 92.69 174 VAL A N 1
ATOM 1399 C CA . VAL A 1 174 ? -9.391 -0.889 -3.605 1.00 92.69 174 VAL A CA 1
ATOM 1400 C C . VAL A 1 174 ? -8.782 -2.292 -3.550 1.00 92.69 174 VAL A C 1
ATOM 1402 O O . VAL A 1 174 ? -7.640 -2.470 -3.967 1.00 92.69 174 VAL A O 1
ATOM 1405 N N . PHE A 1 175 ? -9.541 -3.293 -3.097 1.00 92.44 175 PHE A N 1
ATOM 1406 C CA . PHE A 1 175 ? -9.112 -4.690 -3.106 1.00 92.44 175 PHE A CA 1
ATOM 1407 C C . PHE A 1 175 ? -8.832 -5.207 -4.520 1.00 92.44 175 PHE A C 1
ATOM 1409 O O . PHE A 1 175 ? -7.793 -5.814 -4.756 1.00 92.44 175 PHE A O 1
ATOM 1416 N N . SER A 1 176 ? -9.710 -4.908 -5.477 1.00 90.19 176 SER A N 1
ATOM 1417 C CA . SER A 1 176 ? -9.545 -5.319 -6.877 1.00 90.19 176 SER A CA 1
ATOM 1418 C C . SER A 1 176 ? -8.277 -4.722 -7.492 1.00 90.19 176 SER A C 1
ATOM 1420 O O . SER A 1 176 ? -7.511 -5.419 -8.154 1.00 90.19 176 SER A O 1
ATOM 1422 N N . VAL A 1 177 ? -8.009 -3.439 -7.223 1.00 90.69 177 VAL A N 1
ATOM 1423 C CA . VAL A 1 177 ? -6.764 -2.779 -7.643 1.00 90.69 177 VAL A CA 1
ATOM 1424 C C . VAL A 1 177 ? -5.557 -3.457 -6.997 1.00 90.69 177 VAL A C 1
ATOM 1426 O O . VAL A 1 177 ? -4.606 -3.800 -7.693 1.00 90.69 177 VAL A O 1
ATOM 1429 N N . LEU A 1 178 ? -5.612 -3.715 -5.689 1.00 90.75 178 LEU A N 1
ATOM 1430 C CA . LEU A 1 178 ? -4.570 -4.434 -4.956 1.00 90.75 178 LEU A CA 1
ATOM 1431 C C . LEU A 1 178 ? -4.295 -5.830 -5.521 1.00 90.75 178 LEU A C 1
ATOM 1433 O O . LEU A 1 178 ? -3.134 -6.221 -5.603 1.00 90.75 178 LEU A O 1
ATOM 1437 N N . TRP A 1 179 ? -5.335 -6.554 -5.931 1.00 88.69 179 TRP A N 1
ATOM 1438 C CA . TRP A 1 179 ? -5.223 -7.876 -6.541 1.00 88.69 179 TRP A CA 1
ATOM 1439 C C . TRP A 1 179 ? -4.462 -7.853 -7.856 1.00 88.69 179 TRP A C 1
ATOM 1441 O O . TRP A 1 179 ? -3.554 -8.657 -8.068 1.00 88.69 179 TRP A O 1
ATOM 1451 N N . ILE A 1 180 ? -4.786 -6.889 -8.715 1.00 88.12 180 ILE A N 1
ATOM 1452 C CA . ILE A 1 180 ? -4.113 -6.709 -10.004 1.00 88.12 180 ILE A CA 1
ATOM 1453 C C . ILE A 1 180 ? -2.671 -6.221 -9.796 1.00 88.12 180 ILE A C 1
ATOM 1455 O O . ILE A 1 180 ? -1.763 -6.638 -10.513 1.00 88.12 180 ILE A O 1
ATOM 1459 N N . MET A 1 181 ? -2.445 -5.349 -8.809 1.00 87.75 181 MET A N 1
ATOM 1460 C CA . MET A 1 181 ? -1.117 -4.823 -8.489 1.00 87.75 181 MET A CA 1
ATOM 1461 C C . MET A 1 181 ? -0.203 -5.867 -7.863 1.00 87.75 181 MET A C 1
ATOM 1463 O O . MET A 1 181 ? 0.988 -5.867 -8.147 1.00 87.75 181 MET A O 1
ATOM 1467 N N . TRP A 1 182 ? -0.726 -6.714 -6.978 1.00 86.56 182 TRP A N 1
ATOM 1468 C CA . TRP A 1 182 ? 0.073 -7.663 -6.222 1.00 86.56 182 TRP A CA 1
ATOM 1469 C C . TRP A 1 182 ? -0.724 -8.937 -5.904 1.00 86.56 182 TRP A C 1
ATOM 1471 O O . TRP A 1 182 ? -1.626 -8.912 -5.056 1.00 86.56 182 TRP A O 1
ATOM 1481 N N . PRO A 1 183 ? -0.341 -10.085 -6.497 1.00 81.69 183 PRO A N 1
ATOM 1482 C CA . PRO A 1 183 ? -1.057 -11.342 -6.313 1.00 81.69 183 PRO A CA 1
ATOM 1483 C C . PRO A 1 183 ? -1.159 -11.773 -4.849 1.00 81.69 183 PRO A C 1
ATOM 1485 O O . PRO A 1 183 ? -2.150 -12.376 -4.465 1.00 81.69 183 PRO A O 1
ATOM 1488 N N . GLY A 1 184 ? -0.180 -11.421 -4.003 1.00 85.12 184 GLY A N 1
ATOM 1489 C CA . GLY A 1 184 ? -0.171 -11.758 -2.573 1.00 85.12 184 GLY A CA 1
ATOM 1490 C C . GLY A 1 184 ? -1.301 -11.129 -1.747 1.00 85.12 184 GLY A C 1
ATOM 1491 O O . GLY A 1 184 ? -1.508 -11.515 -0.599 1.00 85.12 184 GLY A O 1
ATOM 1492 N N . SER A 1 185 ? -2.068 -10.198 -2.316 1.00 87.38 185 SER A N 1
ATOM 1493 C CA . SER A 1 185 ? -3.243 -9.601 -1.670 1.00 87.38 185 SER A CA 1
ATOM 1494 C C . SER A 1 185 ? -4.371 -10.597 -1.375 1.00 87.38 185 SER A C 1
ATOM 1496 O O . SER A 1 185 ? -5.230 -10.283 -0.553 1.00 87.38 185 SER A O 1
ATOM 1498 N N . TRP A 1 186 ? -4.340 -11.818 -1.925 1.00 88.88 186 TRP A N 1
ATOM 1499 C CA . TRP A 1 186 ? -5.313 -12.873 -1.605 1.00 88.88 186 TRP A CA 1
ATOM 1500 C C . TRP A 1 186 ? -5.433 -13.201 -0.122 1.00 88.88 186 TRP A C 1
ATOM 1502 O O . TRP A 1 186 ? -6.506 -13.587 0.349 1.00 88.88 186 TRP A O 1
ATOM 1512 N N . ILE A 1 187 ? -4.366 -12.971 0.643 1.00 90.00 187 ILE A N 1
ATOM 1513 C CA . ILE A 1 187 ? -4.376 -13.147 2.092 1.00 90.00 187 ILE A CA 1
ATOM 1514 C C . ILE A 1 187 ? -5.449 -12.280 2.775 1.00 90.00 187 ILE A C 1
ATOM 1516 O O . ILE A 1 187 ? -5.989 -12.669 3.809 1.00 90.00 187 ILE A O 1
ATOM 1520 N N . LEU A 1 188 ? -5.820 -11.138 2.184 1.00 89.88 188 LEU A N 1
ATOM 1521 C CA . LEU A 1 188 ? -6.853 -10.250 2.716 1.00 89.88 188 LEU A CA 1
ATOM 1522 C C . LEU A 1 188 ? -8.242 -10.901 2.686 1.00 89.88 188 LEU A C 1
ATOM 1524 O O . LEU A 1 188 ? -8.988 -10.744 3.652 1.00 89.88 188 LEU A O 1
ATOM 1528 N N . MET A 1 189 ? -8.571 -11.683 1.649 1.00 89.75 189 MET A N 1
ATOM 1529 C CA . MET A 1 189 ? -9.828 -12.448 1.596 1.00 89.75 189 MET A CA 1
ATOM 1530 C C . MET A 1 189 ? -9.881 -13.507 2.692 1.00 89.75 189 MET A C 1
ATOM 1532 O O . MET A 1 189 ? -10.928 -13.723 3.302 1.00 89.75 189 MET A O 1
ATOM 1536 N N . VAL A 1 190 ? -8.750 -14.155 2.982 1.00 92.25 190 VAL A N 1
ATOM 1537 C CA . VAL A 1 190 ? -8.666 -15.150 4.058 1.00 92.25 190 VAL A CA 1
ATOM 1538 C C . VAL A 1 190 ? -8.864 -14.491 5.417 1.00 92.25 190 VAL A C 1
ATOM 1540 O O . VAL A 1 190 ? -9.696 -14.947 6.202 1.00 92.25 190 VAL A O 1
ATOM 1543 N N . LEU A 1 191 ? -8.170 -13.381 5.683 1.00 91.62 191 LEU A N 1
ATOM 1544 C CA . LEU A 1 191 ? -8.355 -12.604 6.911 1.00 91.62 191 LEU A CA 1
ATOM 1545 C C . LEU A 1 191 ? -9.806 -12.132 7.063 1.00 91.62 191 LEU A C 1
ATOM 1547 O O . LEU A 1 191 ? -10.379 -12.221 8.152 1.00 91.62 191 LEU A O 1
ATOM 1551 N N . TYR A 1 192 ? -10.420 -11.687 5.967 1.00 91.94 192 TYR A N 1
ATOM 1552 C CA . TYR A 1 192 ? -11.817 -11.282 5.951 1.00 91.94 192 TYR A CA 1
ATOM 1553 C C . TYR A 1 192 ? -12.772 -12.452 6.235 1.00 91.94 192 TYR A C 1
ATOM 1555 O O . TYR A 1 192 ? -13.692 -12.321 7.041 1.00 91.94 192 TYR A O 1
ATOM 1563 N N . SER A 1 193 ? -12.519 -13.620 5.648 1.00 92.31 193 SER A N 1
ATOM 1564 C CA . SER A 1 193 ? -13.314 -14.835 5.865 1.00 92.31 193 SER A CA 1
ATOM 1565 C C . SER A 1 193 ? -13.257 -15.307 7.320 1.00 92.31 193 SER A C 1
ATOM 1567 O O . SER A 1 193 ? -14.276 -15.707 7.891 1.00 92.31 193 SER A O 1
ATOM 1569 N N . ILE A 1 194 ? -12.086 -15.203 7.960 1.00 94.50 194 ILE A N 1
ATOM 1570 C CA . ILE A 1 194 ? -11.916 -15.478 9.394 1.00 94.50 194 ILE A CA 1
ATOM 1571 C C . ILE A 1 194 ? -12.736 -14.482 10.226 1.00 94.50 194 ILE A C 1
ATOM 1573 O O . ILE A 1 194 ? -13.467 -14.889 11.131 1.00 94.50 194 ILE A O 1
ATOM 1577 N N . TYR A 1 195 ? -12.667 -13.188 9.900 1.00 92.75 195 TYR A N 1
ATOM 1578 C CA . TYR A 1 195 ? -13.463 -12.153 10.563 1.00 92.75 195 TYR A CA 1
ATOM 1579 C C . TYR A 1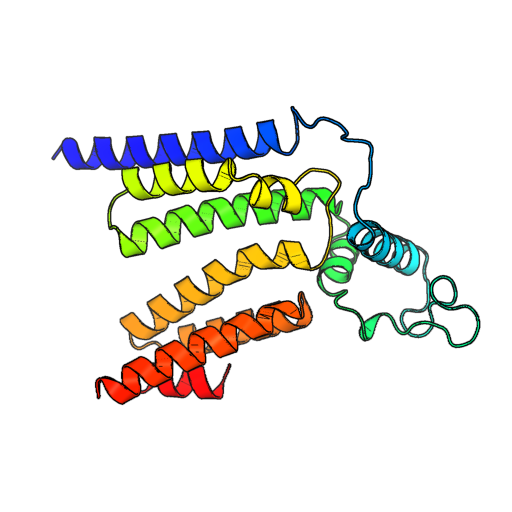 195 ? -14.973 -12.410 10.436 1.00 92.75 195 TYR A C 1
ATOM 1581 O O . TYR A 1 195 ? -15.691 -12.368 11.437 1.00 92.75 195 TYR A O 1
ATOM 1589 N N . LEU A 1 196 ? -15.455 -12.735 9.233 1.00 92.81 196 LEU A N 1
ATOM 1590 C CA . LEU A 1 196 ? -16.863 -13.044 8.985 1.00 92.81 196 LEU A CA 1
ATOM 1591 C C . LEU A 1 196 ? -17.308 -14.286 9.769 1.00 92.81 196 LEU A C 1
ATOM 1593 O O . LEU A 1 196 ? -18.361 -14.267 10.404 1.00 92.81 196 LEU A O 1
ATOM 1597 N N . SER A 1 197 ? -16.474 -15.327 9.808 1.00 93.81 197 SER A N 1
ATOM 1598 C CA . SER A 1 197 ? -16.732 -16.541 10.592 1.00 93.81 197 SER A CA 1
ATOM 1599 C C . SER A 1 197 ? -16.866 -16.236 12.087 1.00 93.81 197 SER A C 1
ATOM 1601 O O . SER A 1 197 ? -17.777 -16.741 12.745 1.00 93.81 197 SER A O 1
ATOM 1603 N N . ALA A 1 198 ? -16.018 -15.354 12.623 1.00 94.31 198 ALA A N 1
ATOM 1604 C CA . ALA A 1 198 ? -16.108 -14.911 14.012 1.00 94.31 198 ALA A CA 1
ATOM 1605 C C . ALA A 1 198 ? -17.405 -14.127 14.297 1.00 94.31 198 ALA A C 1
ATOM 1607 O O . ALA A 1 198 ? -18.026 -14.326 15.344 1.00 94.31 198 ALA A O 1
ATOM 1608 N N . LEU A 1 199 ? -17.855 -13.273 13.368 1.00 93.75 199 LEU A N 1
ATOM 1609 C CA . LEU A 1 199 ? -19.139 -12.569 13.486 1.00 93.75 199 LEU A CA 1
ATOM 1610 C C . LEU A 1 199 ? -20.334 -13.528 13.447 1.00 93.75 199 LEU A C 1
ATOM 1612 O O . LEU A 1 199 ? -21.265 -13.357 14.239 1.00 93.75 199 LEU A O 1
ATOM 1616 N N . CYS A 1 200 ? -20.301 -14.527 12.558 1.00 92.75 200 CYS A N 1
ATOM 1617 C CA . CYS A 1 200 ? -21.308 -15.585 12.479 1.00 92.75 200 CYS A CA 1
ATOM 1618 C C . CYS A 1 200 ? -21.390 -16.359 13.794 1.00 92.75 200 CYS A C 1
ATOM 1620 O O . CYS A 1 200 ? -22.470 -16.474 14.367 1.00 92.75 200 CYS A O 1
ATOM 1622 N N . TYR A 1 201 ? -20.247 -16.828 14.305 1.00 95.25 201 TYR A N 1
ATOM 1623 C CA . TYR A 1 201 ? -20.175 -17.585 15.555 1.00 95.25 201 TYR A CA 1
ATOM 1624 C C . TYR A 1 201 ? -20.725 -16.792 16.748 1.00 95.25 201 TYR A C 1
ATOM 1626 O O . TYR A 1 201 ? -21.421 -17.338 17.600 1.00 95.25 201 TYR A O 1
ATOM 1634 N N . LYS A 1 202 ? -20.464 -15.480 16.793 1.00 95.44 202 LYS A N 1
ATOM 1635 C CA . LYS A 1 202 ? -20.976 -14.590 17.844 1.00 95.44 202 LYS A CA 1
ATOM 1636 C C . LYS A 1 202 ? -22.457 -14.217 17.666 1.00 95.44 202 LYS A C 1
ATOM 1638 O O . LYS A 1 202 ? -23.042 -13.623 18.568 1.00 95.44 202 LYS A O 1
ATOM 1643 N N . GLY A 1 203 ? -23.064 -14.505 16.514 1.00 93.06 203 GLY A N 1
ATOM 1644 C CA . GLY A 1 203 ? -24.429 -14.080 16.193 1.00 93.06 203 GLY A CA 1
ATOM 1645 C C . GLY A 1 203 ? -24.571 -12.566 15.999 1.00 93.06 203 GLY A C 1
ATOM 1646 O O . GLY A 1 203 ? -25.666 -12.027 16.127 1.00 93.06 203 GLY A O 1
ATOM 1647 N N . THR A 1 204 ? -23.477 -11.857 15.702 1.00 93.38 204 THR A N 1
ATOM 1648 C CA . THR A 1 204 ? -23.457 -10.391 15.525 1.00 93.38 204 THR A CA 1
ATOM 1649 C C . THR A 1 204 ? -23.226 -9.989 14.072 1.00 93.38 204 THR A C 1
ATOM 1651 O O . THR A 1 204 ? -22.611 -8.958 13.804 1.00 93.38 204 THR A O 1
ATOM 1654 N N . ILE A 1 205 ? -23.654 -10.823 13.124 1.00 90.44 205 ILE A N 1
ATOM 1655 C CA . ILE A 1 205 ? -23.525 -10.532 11.698 1.00 90.44 205 ILE A CA 1
ATOM 1656 C C . ILE A 1 205 ? -24.477 -9.409 11.273 1.00 90.44 205 ILE A C 1
ATOM 1658 O O . ILE A 1 205 ? -25.598 -9.297 11.766 1.00 90.44 205 ILE A O 1
ATOM 1662 N N . PHE A 1 206 ? -24.025 -8.562 10.352 1.00 91.12 206 PHE A N 1
ATOM 1663 C CA . PHE A 1 206 ? -24.781 -7.422 9.841 1.00 91.12 206 PHE A CA 1
ATOM 1664 C C . PHE A 1 206 ? -24.634 -7.305 8.321 1.00 91.12 206 PHE A C 1
ATOM 1666 O O . PHE A 1 206 ? -23.718 -7.870 7.719 1.00 91.12 206 PHE A O 1
ATOM 1673 N N . LYS A 1 207 ? -25.564 -6.574 7.699 1.00 90.44 207 LYS A N 1
ATOM 1674 C CA . LYS A 1 207 ? -25.720 -6.483 6.241 1.00 90.44 207 LYS A CA 1
ATOM 1675 C C . LYS A 1 207 ? -24.433 -6.063 5.531 1.00 90.44 207 LYS A C 1
ATOM 1677 O O . LYS A 1 207 ? -24.071 -6.665 4.529 1.00 90.44 207 LYS A O 1
ATOM 1682 N N . GLU A 1 208 ? -23.742 -5.051 6.040 1.00 92.56 208 GLU A N 1
ATOM 1683 C CA . GLU A 1 208 ? -22.539 -4.500 5.414 1.00 92.56 208 GLU A CA 1
ATOM 1684 C C . GLU A 1 208 ? -21.386 -5.513 5.394 1.00 92.56 208 GLU A C 1
ATOM 1686 O O . GLU A 1 208 ? -20.651 -5.570 4.412 1.00 92.56 208 GLU A O 1
ATOM 1691 N N . ALA A 1 209 ? -21.261 -6.346 6.434 1.00 88.88 209 ALA A N 1
ATOM 1692 C CA . ALA A 1 209 ? -20.296 -7.442 6.449 1.00 88.88 209 ALA A CA 1
ATOM 1693 C C . ALA A 1 209 ? -20.665 -8.524 5.418 1.00 88.88 209 ALA A C 1
ATOM 1695 O O . ALA A 1 209 ? -19.819 -8.986 4.666 1.00 88.88 209 ALA A O 1
ATOM 1696 N N . LEU A 1 210 ? -21.943 -8.881 5.290 1.00 90.88 210 LEU A N 1
ATOM 1697 C CA . LEU A 1 210 ? -22.362 -9.823 4.246 1.00 90.88 210 LEU A CA 1
ATOM 1698 C C . LEU A 1 210 ? -22.078 -9.288 2.834 1.00 90.88 210 LEU A C 1
ATOM 1700 O O . LEU A 1 210 ? -21.568 -10.026 1.999 1.00 90.88 210 LEU A O 1
ATOM 1704 N N . ILE A 1 211 ? -22.345 -8.002 2.585 1.00 89.31 211 ILE A N 1
ATOM 1705 C CA . ILE A 1 211 ? -22.040 -7.354 1.300 1.00 89.31 211 ILE A CA 1
ATOM 1706 C C . ILE A 1 211 ? -20.537 -7.402 1.018 1.00 89.31 211 ILE A C 1
ATOM 1708 O O . ILE A 1 211 ? -20.141 -7.807 -0.070 1.00 89.31 211 ILE A O 1
ATOM 1712 N N . ALA A 1 212 ? -19.697 -7.035 1.989 1.00 86.94 212 ALA A N 1
ATOM 1713 C CA . ALA A 1 212 ? -18.249 -7.125 1.830 1.00 86.94 212 ALA A CA 1
ATOM 1714 C C . ALA A 1 212 ? -17.805 -8.557 1.487 1.00 86.94 212 ALA A C 1
ATOM 1716 O O . ALA A 1 212 ? -17.024 -8.726 0.561 1.00 86.94 212 ALA A O 1
ATOM 1717 N N . GLY A 1 213 ? -18.372 -9.582 2.132 1.00 84.31 213 GLY A N 1
ATOM 1718 C CA . GLY A 1 213 ? -18.077 -10.985 1.817 1.00 84.31 213 GLY A CA 1
ATOM 1719 C C . GLY A 1 213 ? -18.533 -11.464 0.438 1.00 84.31 213 GLY A C 1
ATOM 1720 O O . GLY A 1 213 ? -18.055 -12.489 -0.022 1.00 84.31 213 GLY A O 1
ATOM 1721 N N . THR A 1 214 ? -19.446 -10.748 -0.224 1.00 87.56 214 THR A N 1
ATOM 1722 C CA . THR A 1 214 ? -19.821 -11.032 -1.623 1.00 87.56 214 THR A CA 1
ATOM 1723 C C . THR A 1 214 ? -18.991 -10.264 -2.647 1.00 87.56 214 THR A C 1
ATOM 1725 O O . THR A 1 214 ? -18.995 -10.626 -3.820 1.00 87.56 214 THR A O 1
ATOM 1728 N N . LEU A 1 215 ? -18.341 -9.175 -2.227 1.00 87.06 215 LEU A N 1
ATOM 1729 C CA . LEU A 1 215 ? -17.585 -8.279 -3.105 1.00 87.06 215 LEU A CA 1
ATOM 1730 C C . LEU A 1 215 ? -16.068 -8.509 -3.048 1.00 87.06 215 LEU A C 1
ATOM 1732 O O . LEU A 1 215 ? -15.368 -8.044 -3.946 1.00 87.06 215 LEU A O 1
ATOM 1736 N N . LEU A 1 216 ? -15.578 -9.150 -1.984 1.00 82.94 216 LEU A N 1
ATOM 1737 C CA . LEU A 1 216 ? -14.182 -9.539 -1.773 1.00 82.94 216 LEU A CA 1
ATOM 1738 C C . LEU A 1 216 ? -13.990 -11.007 -2.142 1.00 82.94 216 LEU A C 1
ATOM 1740 O O . LEU A 1 216 ? -13.006 -11.281 -2.856 1.00 82.94 216 LEU A O 1
#

Nearest PDB structures (foldseek):
  8b6l-assembly1_I  TM=7.761E-01  e=1.464E-02  Homo sapiens
  8agb-assembly1_A  TM=7.289E-01  e=1.273E-02  Saccharomyces cerevisiae
  6ezn-assembly1_F  TM=7.493E-01  e=4.277E-02  Saccharomyces cerevisiae S288C
  7oci-assembly1_F  TM=7.149E-01  e=3.719E-02  Saccharomyces cerevisiae S288C
  8age-assembly1_A  TM=7.358E-01  e=5.400E-02  Saccharomyces cerevisiae

Mean predicted aligned error: 5.42 Å

Secondary structure (DSSP, 8-state):
-HHHHHHHHHHHHHHHHHHHHHHIIIIIS-TTTT----HHHHHHHHHHHHHHTT--TT-BTTT-TTT-B-GGGS--HHHHHHHHHT--HHHHHHHHHHHHHHHHHHHHHHHH--HHHHHHHHHHHHT-HHHHHHTSTT--SGGGGGHHHHHHHHHHHHHHHTT-HHHHHHHHHHHHHHHHH-GGGGHHHHHHHHHHHHHHHHT---HHHHHHHHH-

Foldseek 3Di:
DVVVVVQQVLLVVLLVVLLVLLCCLQPPPDDCLPDLPDPQLVVLVCVLVCVVVVHDLCAQCVVPVPGGDNNLVDLNVLSVVCNVVVHDLLVLLSVLLSLLLVLQLVLQCVVVVTSNRSSVSSNVQSPDPVSSVCSHNSRGALCSLVSLLSVLVVLLVVCVVVVNLVSLLVSLVSLVNNCSSDVVSVVVLVVLVVVQVVCVVVVNDDDSSVSSNVSD